Protein AF-A0A816TXS8-F1 (afdb_monomer)

Radius of gyration: 18.26 Å; Cα contacts (8 Å, |Δi|>4): 321; chains: 1; bounding box: 52×34×60 Å

Secondary structure (DSSP, 8-state):
-GGGGTS-GGG-EEEE-TTSTT-EEEEEETTTTEEEEEETTEEEESSSTTEEE-S----SSSTTB---EEEEE-TTSS-TT----EEEEEE-PBPPPSSTT---B-B-TTS-SS-EEEEEEEETTTTEEEESSHHHHHHHHHHHHHH--SSBPTTTSSBHHHHHHHHHHHT--SSPPPHHHHHHHHHHH---GGGS--

pLDDT: mean 82.91, std 13.27, range [38.5, 95.62]

Nearest PDB structures (foldseek):
  7vem-assembly1_B  TM=2.434E-01  e=6.760E+00  Phytophthora capsici LT1534

Foldseek 3Di:
DLVCLAAPPVQWDFDDDPVDPPDTQKIARVLARWIWGDDPPWTHTPVDPQKTFDPDQDDLDLPQERHKTKIAGNPPDPDPPDGWIKIKHWDAPFDDDPDPPRLHTDGDNVPDRRTYIFMWTQDQPQLDTDGPDLLNLLLQLLSLVSNWDCDQRPSNSHTSPVNSVVSVVVSDDPDDDDPSSVVSVVSVVPDDPVVVPD

Structure (mmCIF, N/CA/C/O backbone):
data_AF-A0A816TXS8-F1
#
_entry.id   AF-A0A816TXS8-F1
#
loop_
_atom_site.group_PDB
_atom_site.id
_atom_site.type_symbol
_atom_site.label_atom_id
_atom_site.label_alt_id
_atom_site.label_comp_id
_atom_site.label_asym_id
_atom_site.label_entity_id
_atom_site.label_seq_id
_atom_site.pdbx_PDB_ins_code
_atom_site.Cartn_x
_atom_site.Cartn_y
_atom_site.Cartn_z
_atom_site.occupancy
_atom_site.B_iso_or_equiv
_atom_site.auth_seq_id
_atom_site.auth_comp_id
_atom_site.auth_asym_id
_atom_site.auth_atom_id
_atom_site.pdbx_PDB_model_num
ATOM 1 N N . THR A 1 1 ? -17.691 3.825 1.504 1.00 71.81 1 THR A N 1
ATOM 2 C CA . THR A 1 1 ? -16.900 4.350 2.650 1.00 71.81 1 THR A CA 1
ATOM 3 C C . THR A 1 1 ? -15.432 4.357 2.249 1.00 71.81 1 THR A C 1
ATOM 5 O O . THR A 1 1 ? -15.118 3.805 1.206 1.00 71.81 1 THR A O 1
ATOM 8 N N . ILE A 1 2 ? -14.509 4.957 3.009 1.00 86.88 2 ILE A N 1
ATOM 9 C CA . ILE A 1 2 ? -13.068 4.856 2.685 1.00 86.88 2 ILE A CA 1
ATOM 10 C C . ILE A 1 2 ? -12.613 3.391 2.532 1.00 86.88 2 ILE A C 1
ATOM 12 O O . ILE A 1 2 ? -11.931 3.048 1.572 1.00 86.88 2 ILE A O 1
ATOM 16 N N . PHE A 1 3 ? -13.100 2.513 3.409 1.00 90.88 3 PHE A N 1
ATOM 17 C CA . PHE A 1 3 ? -12.813 1.083 3.381 1.00 90.88 3 PHE A CA 1
ATOM 18 C C . PHE A 1 3 ? -13.293 0.386 2.107 1.00 90.88 3 PHE A C 1
ATOM 20 O O . PHE A 1 3 ? -12.643 -0.557 1.680 1.00 90.88 3 PHE A O 1
ATOM 27 N N . SER A 1 4 ? -14.356 0.869 1.450 1.00 87.50 4 SER A N 1
ATOM 28 C CA . SER A 1 4 ? -14.847 0.249 0.212 1.00 87.50 4 SER A CA 1
ATOM 29 C C . SER A 1 4 ? -14.015 0.552 -1.034 1.00 87.50 4 SER A C 1
ATOM 31 O O . SER A 1 4 ? -14.195 -0.074 -2.073 1.00 87.50 4 SER A O 1
ATOM 33 N N . ARG A 1 5 ? -13.048 1.474 -0.930 1.00 86.00 5 ARG A N 1
ATOM 34 C CA . ARG A 1 5 ? -11.986 1.624 -1.936 1.00 86.00 5 ARG A CA 1
ATOM 35 C C . ARG A 1 5 ? -10.871 0.594 -1.768 1.00 86.00 5 ARG A C 1
ATOM 37 O O . ARG A 1 5 ? -10.108 0.384 -2.702 1.00 86.00 5 ARG A O 1
ATOM 44 N N . PHE A 1 6 ? -10.738 0.030 -0.575 1.00 88.31 6 PHE A N 1
ATOM 45 C CA . PHE A 1 6 ? -9.634 -0.837 -0.180 1.00 88.31 6 PHE A CA 1
ATOM 46 C C . PHE A 1 6 ? -10.050 -2.312 -0.098 1.00 88.31 6 PHE A C 1
ATOM 48 O O . PHE A 1 6 ? -9.225 -3.190 -0.315 1.00 88.31 6 PHE A O 1
ATOM 55 N N . GLU A 1 7 ? -11.326 -2.581 0.178 1.00 89.56 7 GLU A N 1
ATOM 56 C CA . GLU A 1 7 ? -11.902 -3.913 0.335 1.00 89.56 7 GLU A CA 1
ATOM 57 C C . GLU A 1 7 ? -13.302 -3.968 -0.299 1.00 89.56 7 GLU A C 1
ATOM 59 O O . GLU A 1 7 ? -14.014 -2.965 -0.347 1.00 89.56 7 GLU A O 1
ATOM 64 N N . ASP A 1 8 ? -13.705 -5.137 -0.797 1.00 88.88 8 ASP A N 1
ATOM 65 C CA . ASP A 1 8 ? -15.055 -5.340 -1.340 1.00 88.88 8 ASP A CA 1
ATOM 66 C C . ASP A 1 8 ? -16.108 -5.178 -0.232 1.00 88.88 8 ASP A C 1
ATOM 68 O O . ASP A 1 8 ? -15.968 -5.738 0.856 1.00 88.88 8 ASP A O 1
ATOM 72 N N . GLU A 1 9 ? -17.183 -4.437 -0.512 1.00 90.69 9 GLU A N 1
ATOM 73 C CA . GLU A 1 9 ? -18.210 -4.080 0.477 1.00 90.69 9 GLU A CA 1
ATOM 74 C C . GLU A 1 9 ? -18.873 -5.290 1.141 1.00 90.69 9 GLU A C 1
ATOM 76 O O . GLU A 1 9 ? -19.234 -5.216 2.316 1.00 90.69 9 GLU A O 1
ATOM 81 N N . ASN A 1 10 ? -18.967 -6.424 0.440 1.00 90.06 10 ASN A N 1
ATOM 82 C CA . ASN A 1 10 ? -19.533 -7.657 0.990 1.00 90.06 10 ASN A CA 1
ATOM 83 C C . ASN A 1 10 ? -18.643 -8.292 2.069 1.00 90.06 10 ASN A C 1
ATOM 85 O O . ASN A 1 10 ? -19.095 -9.156 2.819 1.00 90.06 10 ASN A O 1
ATOM 89 N N . TYR A 1 11 ? -17.380 -7.871 2.148 1.00 90.25 11 TYR A N 1
ATOM 90 C CA . TYR A 1 11 ? -16.386 -8.361 3.096 1.00 90.25 11 TYR A CA 1
ATOM 91 C C . TYR A 1 11 ? -15.983 -7.300 4.126 1.00 90.25 11 TYR A C 1
ATOM 93 O O . TYR A 1 11 ? -15.013 -7.494 4.854 1.00 90.25 11 TYR A O 1
ATOM 101 N N . ILE A 1 12 ? -16.740 -6.206 4.245 1.00 93.12 12 ILE A N 1
ATOM 102 C CA . ILE A 1 12 ? -16.565 -5.217 5.313 1.00 93.12 12 ILE A CA 1
ATOM 103 C C . ILE A 1 12 ? -17.592 -5.499 6.409 1.00 93.12 12 ILE A C 1
ATOM 105 O O . ILE A 1 12 ? -18.796 -5.329 6.221 1.00 93.12 12 ILE A O 1
ATOM 109 N N . VAL A 1 13 ? -17.119 -5.903 7.587 1.00 93.31 13 VAL A N 1
ATOM 110 C CA . VAL A 1 13 ? -17.981 -6.195 8.738 1.00 93.31 13 VAL A CA 1
ATOM 111 C C . VAL A 1 13 ? -17.999 -4.994 9.672 1.00 93.31 13 VAL A C 1
ATOM 113 O O . VAL A 1 13 ? -16.966 -4.595 10.203 1.00 93.31 13 VAL A O 1
ATOM 116 N N . VAL A 1 14 ? -19.183 -4.430 9.908 1.00 92.44 14 V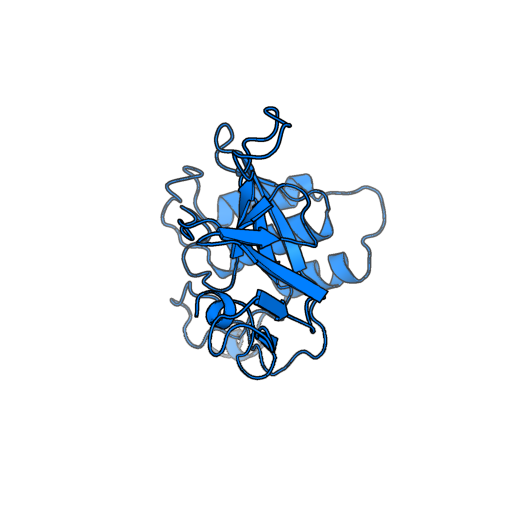AL A N 1
ATOM 117 C CA . VAL A 1 14 ? -19.377 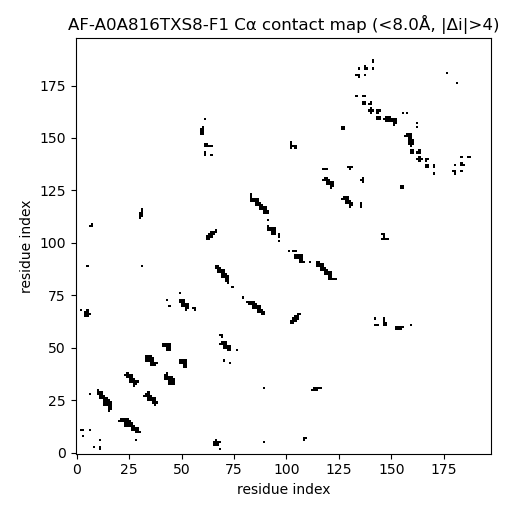-3.311 10.838 1.00 92.44 14 VAL A CA 1
ATOM 118 C C . VAL A 1 14 ? -20.155 -3.795 12.056 1.00 92.44 14 VAL A C 1
ATOM 120 O O . VAL A 1 14 ? -21.333 -4.137 11.949 1.00 92.44 14 VAL A O 1
ATOM 123 N N . LEU A 1 15 ? -19.510 -3.799 13.222 1.00 89.25 15 LEU A N 1
ATOM 124 C CA . LEU A 1 15 ? -20.145 -4.153 14.491 1.00 89.25 15 LEU A CA 1
ATOM 125 C C . LEU A 1 15 ? -20.730 -2.901 15.148 1.00 89.25 15 LEU A C 1
ATOM 127 O O . LEU A 1 15 ? -20.073 -1.861 15.235 1.00 89.25 15 LEU A O 1
ATOM 131 N N . LYS A 1 16 ? -21.968 -3.006 15.632 1.00 86.88 16 LYS A N 1
ATOM 132 C CA . LYS A 1 16 ? -22.693 -1.930 16.324 1.00 86.88 16 LYS A CA 1
ATOM 133 C C . LYS A 1 16 ? -22.877 -2.286 17.797 1.00 86.88 16 LYS A C 1
ATOM 135 O O . LYS A 1 16 ? -22.951 -3.461 18.143 1.00 86.88 16 LYS A O 1
ATOM 140 N N . SER A 1 17 ? -22.940 -1.273 18.658 1.00 79.31 17 SER A N 1
ATOM 141 C CA . SER A 1 17 ? -23.203 -1.476 20.085 1.00 79.31 17 SER A CA 1
ATOM 142 C C . SER A 1 17 ? -24.656 -1.885 20.303 1.00 79.31 17 SER A C 1
ATOM 144 O O . SER A 1 17 ? -25.555 -1.187 19.846 1.00 79.31 17 SER A O 1
ATOM 146 N N . GLU A 1 18 ? -24.897 -2.940 21.082 1.00 71.31 18 GLU A N 1
ATOM 147 C CA . GLU A 1 18 ? -26.250 -3.320 21.523 1.00 71.31 18 GLU A CA 1
ATOM 148 C C . GLU A 1 18 ? -26.883 -2.271 22.457 1.00 71.31 18 GLU A C 1
ATOM 150 O O . GLU A 1 18 ? -28.098 -2.215 22.602 1.00 71.31 18 GLU A O 1
ATOM 155 N N . LYS A 1 19 ? -26.061 -1.430 23.106 1.00 66.81 19 LYS A N 1
ATOM 156 C CA . LYS A 1 19 ? -26.503 -0.447 24.115 1.00 66.81 19 LYS A CA 1
ATOM 157 C C . LYS A 1 19 ? -26.708 0.965 23.565 1.00 66.81 19 LYS A C 1
ATOM 159 O O . LYS A 1 19 ? -27.272 1.808 24.256 1.00 66.81 19 LYS A O 1
ATOM 164 N N . GLN A 1 20 ? -26.212 1.246 22.363 1.00 58.06 20 GLN A N 1
ATOM 165 C CA . GLN A 1 20 ? -26.388 2.525 21.679 1.00 58.06 20 GLN A CA 1
ATOM 166 C C . GLN A 1 20 ? -26.862 2.227 20.269 1.00 58.06 20 GLN A C 1
ATOM 168 O O . GLN A 1 20 ? -26.050 2.010 19.368 1.00 58.06 20 GLN A O 1
ATOM 173 N N . ASP A 1 21 ? -28.181 2.207 20.101 1.00 60.72 21 ASP A N 1
ATOM 174 C CA . ASP A 1 21 ? -28.793 2.032 18.795 1.00 60.72 21 ASP A CA 1
ATOM 175 C C . ASP A 1 21 ? -28.162 3.023 17.808 1.00 60.72 21 ASP A C 1
ATOM 177 O O . ASP A 1 21 ? -28.184 4.236 18.017 1.00 60.72 21 ASP A O 1
ATOM 181 N N . THR A 1 22 ? -27.591 2.465 16.737 1.00 62.47 22 THR A N 1
ATOM 182 C CA . THR A 1 22 ? -27.051 3.085 15.508 1.00 62.47 22 THR A CA 1
ATOM 183 C C . THR A 1 22 ? -25.549 3.357 15.374 1.00 62.47 22 THR A C 1
ATOM 185 O O . THR A 1 22 ? -25.093 3.358 14.227 1.00 62.47 22 THR A O 1
ATOM 188 N N . LYS A 1 23 ? -24.740 3.522 16.434 1.00 71.62 23 LYS A N 1
ATOM 189 C CA . LYS A 1 23 ? -23.315 3.876 16.233 1.00 71.62 23 LYS A CA 1
ATOM 190 C C . LYS A 1 23 ? -22.410 2.646 16.047 1.00 71.62 23 LYS A C 1
ATOM 192 O O . LYS A 1 23 ? -22.425 1.746 16.893 1.00 71.62 23 LYS A O 1
ATOM 197 N N . PRO A 1 24 ? -21.621 2.581 14.955 1.00 77.12 24 PRO A N 1
ATOM 198 C CA . PRO A 1 24 ? -20.643 1.518 14.775 1.00 77.12 24 PRO A CA 1
ATOM 199 C C . PRO A 1 24 ? -19.526 1.663 15.814 1.00 77.12 24 PRO A C 1
ATOM 201 O O . PRO A 1 24 ? -19.089 2.771 16.114 1.00 77.12 24 PRO A O 1
ATOM 204 N N . VAL A 1 25 ? -19.086 0.537 16.369 1.00 88.81 25 VAL A N 1
ATOM 205 C CA . VAL A 1 25 ? -18.023 0.467 17.388 1.00 88.81 25 VAL A CA 1
ATOM 206 C C . VAL A 1 25 ? -16.749 -0.124 16.799 1.00 88.81 25 VAL A C 1
ATOM 208 O O . VAL A 1 25 ? -15.654 0.179 17.260 1.00 88.81 25 VAL A O 1
ATOM 211 N N . MET A 1 26 ? -16.880 -0.960 15.769 1.00 92.94 26 MET A N 1
ATOM 212 C CA . MET A 1 26 ? -15.750 -1.620 15.133 1.00 92.94 26 MET A CA 1
ATOM 213 C C . MET A 1 26 ? -16.023 -1.855 13.651 1.00 92.94 26 MET A C 1
ATOM 215 O O . MET A 1 26 ? -17.152 -2.141 13.246 1.00 92.94 26 MET A O 1
ATOM 219 N N . ILE A 1 27 ? -14.965 -1.752 12.861 1.00 94.81 27 ILE A N 1
ATOM 220 C CA . ILE A 1 27 ? -14.911 -2.113 11.450 1.00 94.81 27 ILE A CA 1
ATOM 221 C C . ILE A 1 27 ? -13.860 -3.210 11.321 1.00 94.81 27 ILE A C 1
ATOM 223 O O . ILE A 1 27 ? -12.731 -3.046 11.770 1.00 94.81 27 ILE A O 1
ATOM 227 N N . SER A 1 28 ? -14.223 -4.331 10.714 1.00 94.94 28 SER A N 1
ATOM 228 C CA . SER A 1 28 ? -13.312 -5.436 10.435 1.00 94.94 28 SER A CA 1
ATOM 229 C C . SER A 1 28 ? -13.266 -5.707 8.936 1.00 94.94 28 SER A C 1
ATOM 231 O O . SER A 1 28 ? -14.298 -5.695 8.264 1.00 94.94 28 SER A O 1
ATOM 233 N N . LEU A 1 29 ? -12.056 -5.958 8.438 1.00 94.50 29 LEU A N 1
ATOM 234 C CA . LEU A 1 29 ? -11.738 -6.403 7.084 1.00 94.50 29 LEU A CA 1
ATOM 235 C C . LEU A 1 29 ? -11.197 -7.841 7.187 1.00 94.50 29 LEU A C 1
ATOM 237 O O . LEU A 1 29 ? -9.982 -8.047 7.281 1.00 94.50 29 LEU A O 1
ATOM 241 N N . PRO A 1 30 ? -12.067 -8.867 7.244 1.00 91.94 30 PRO A N 1
ATOM 242 C CA . PRO A 1 30 ? -11.667 -10.208 7.658 1.00 91.94 30 PRO A CA 1
ATOM 243 C C . PRO A 1 30 ? -10.698 -10.889 6.691 1.00 91.94 30 PRO A C 1
ATOM 245 O O . PRO A 1 30 ? -9.904 -11.723 7.120 1.00 91.94 30 PRO A O 1
ATOM 248 N N . ARG A 1 31 ? -10.738 -10.553 5.392 1.00 91.75 31 ARG A N 1
ATOM 249 C CA . ARG A 1 31 ? -9.851 -11.170 4.391 1.00 91.75 31 ARG A CA 1
ATOM 250 C C . ARG A 1 31 ? -8.407 -10.696 4.516 1.00 91.75 31 ARG A C 1
ATOM 252 O O . ARG A 1 31 ? -7.501 -11.479 4.254 1.00 91.75 31 ARG A O 1
ATOM 259 N N . LEU A 1 32 ? -8.228 -9.450 4.945 1.00 91.06 32 LEU A N 1
ATOM 260 C CA . LEU A 1 32 ? -6.936 -8.818 5.205 1.00 91.06 32 LEU A CA 1
ATOM 261 C C . LEU A 1 32 ? -6.486 -8.979 6.662 1.00 91.06 32 LEU A C 1
ATOM 263 O O . LEU A 1 32 ? -5.381 -8.575 6.999 1.00 91.06 32 LEU A O 1
ATOM 267 N N . ASN A 1 33 ? -7.335 -9.561 7.517 1.00 92.81 33 ASN A N 1
ATOM 268 C CA . ASN A 1 33 ? -7.128 -9.639 8.960 1.00 92.81 33 ASN A CA 1
ATOM 269 C C . ASN A 1 33 ? -6.806 -8.264 9.578 1.00 92.81 33 ASN A C 1
ATOM 271 O O . ASN A 1 33 ? -5.897 -8.156 10.390 1.00 92.81 33 ASN A O 1
ATOM 275 N N . LEU A 1 34 ? -7.550 -7.229 9.166 1.00 94.94 34 LEU A N 1
ATOM 276 C CA . LEU A 1 34 ? -7.433 -5.877 9.714 1.00 94.94 34 LEU A CA 1
ATOM 277 C C . LEU A 1 34 ? -8.682 -5.498 10.515 1.00 94.94 34 LEU A C 1
ATOM 279 O O . LEU A 1 34 ? -9.813 -5.818 10.125 1.00 94.94 34 LEU A O 1
ATOM 283 N N . LYS A 1 35 ? -8.492 -4.795 11.628 1.00 95.62 35 LYS A N 1
ATOM 284 C CA . LYS A 1 35 ? -9.547 -4.338 12.531 1.00 95.62 35 LYS A CA 1
ATOM 285 C C . LYS A 1 35 ? -9.305 -2.908 12.977 1.00 95.62 35 LYS A C 1
ATOM 287 O O . LYS A 1 35 ? -8.190 -2.490 13.279 1.00 95.62 35 LYS A O 1
ATOM 292 N N . PHE A 1 36 ? -10.406 -2.176 13.061 1.00 95.56 36 PHE A N 1
ATOM 293 C CA . PHE A 1 36 ? -10.421 -0.792 13.478 1.00 95.56 36 PHE A CA 1
ATOM 294 C C . PHE A 1 36 ? -11.522 -0.558 14.502 1.00 95.56 36 PHE A C 1
ATOM 296 O O . PHE A 1 36 ? -12.686 -0.891 14.267 1.00 95.56 36 PHE A O 1
ATOM 303 N N . LYS A 1 37 ? -11.171 0.060 15.624 1.00 94.44 37 LYS A N 1
ATOM 304 C CA . LYS A 1 37 ? -12.102 0.479 16.668 1.00 94.44 37 LYS A CA 1
ATOM 305 C C . LYS A 1 37 ? -12.511 1.930 16.449 1.00 94.44 37 LYS A C 1
ATOM 307 O O . LYS A 1 37 ? -11.687 2.772 16.111 1.00 94.44 37 LYS A O 1
ATOM 312 N N . ILE A 1 38 ? -13.784 2.239 16.655 1.00 92.44 38 ILE A N 1
ATOM 313 C CA . ILE A 1 38 ? -14.301 3.602 16.534 1.00 92.44 38 ILE A CA 1
ATOM 314 C C . ILE A 1 38 ? -14.393 4.217 17.928 1.00 92.44 38 ILE A C 1
ATOM 316 O O . ILE A 1 38 ? -15.142 3.741 18.781 1.00 92.44 38 ILE A O 1
ATOM 320 N N . GLU A 1 39 ? -13.647 5.299 18.144 1.00 89.50 39 GLU A N 1
ATOM 321 C CA . GLU A 1 39 ? -13.634 6.064 19.391 1.00 89.50 39 GLU A CA 1
ATOM 322 C C . GLU A 1 39 ? -13.938 7.538 19.101 1.00 89.50 39 GLU A C 1
ATOM 324 O O . GLU A 1 39 ? -13.099 8.303 18.625 1.00 89.50 39 GLU A O 1
ATOM 329 N N . GLY A 1 40 ? -15.185 7.947 19.354 1.00 86.62 40 GLY A N 1
ATOM 330 C CA . GLY A 1 40 ? -15.650 9.289 19.004 1.00 86.62 40 GLY A CA 1
ATOM 331 C C . GLY A 1 40 ? -15.636 9.506 17.489 1.00 86.62 40 GLY A C 1
ATOM 332 O O . GLY A 1 40 ? -16.436 8.904 16.774 1.00 86.62 40 GLY A O 1
ATOM 333 N N . THR A 1 41 ? -14.751 10.382 17.011 1.00 86.88 41 THR A N 1
ATOM 334 C CA . THR A 1 41 ? -14.520 10.649 15.579 1.00 86.88 41 THR A CA 1
ATOM 335 C C . THR A 1 41 ? -13.300 9.918 15.018 1.00 86.88 41 THR A C 1
ATOM 337 O O . THR A 1 41 ? -13.077 9.956 13.808 1.00 86.88 41 THR A O 1
ATOM 340 N N . LYS A 1 42 ? -12.505 9.260 15.871 1.00 90.69 42 LYS A N 1
ATOM 341 C CA . LYS A 1 42 ? -11.296 8.542 15.471 1.00 90.69 42 LYS A CA 1
ATOM 342 C C . LYS A 1 42 ? -11.605 7.091 15.132 1.00 90.69 42 LYS A C 1
ATOM 344 O O . LYS A 1 42 ? -12.489 6.466 15.718 1.00 90.69 42 LYS A O 1
ATOM 349 N N . VAL A 1 43 ? -10.824 6.554 14.204 1.00 94.25 43 VAL A N 1
ATOM 350 C CA . VAL A 1 43 ? -10.864 5.149 13.799 1.00 94.25 43 VAL A CA 1
ATOM 351 C C . VAL A 1 43 ? -9.485 4.562 14.086 1.00 94.25 43 VAL A C 1
ATOM 353 O O . VAL A 1 43 ? -8.553 4.761 13.318 1.00 94.25 43 VAL A O 1
ATOM 356 N N . ILE A 1 44 ? -9.332 3.921 15.238 1.00 94.06 44 ILE A N 1
ATOM 357 C CA . ILE A 1 44 ? -8.058 3.429 15.776 1.00 94.06 44 ILE A CA 1
ATOM 358 C C . ILE A 1 44 ? -7.771 2.047 15.197 1.00 94.06 44 ILE A C 1
ATOM 360 O O . ILE A 1 44 ? -8.660 1.201 15.171 1.00 94.06 44 ILE A O 1
ATOM 364 N N . SER A 1 45 ? -6.546 1.813 14.738 1.00 94.62 45 SER A N 1
ATOM 365 C CA . SER A 1 45 ? -6.112 0.502 14.255 1.00 94.62 45 SER A CA 1
ATOM 366 C C . SER A 1 45 ? -5.838 -0.438 15.430 1.00 94.62 45 SER A C 1
ATOM 368 O O . SER A 1 45 ? -5.139 -0.062 16.370 1.00 94.62 45 SER A O 1
ATOM 370 N N . GLU A 1 46 ? -6.363 -1.664 15.391 1.00 94.25 46 GLU A N 1
ATOM 371 C CA . GLU A 1 46 ? -5.992 -2.695 16.374 1.00 94.25 46 GLU A CA 1
ATOM 372 C C . GLU A 1 46 ? -4.694 -3.418 15.979 1.00 94.25 46 GLU A C 1
ATOM 374 O O . GLU A 1 46 ? -3.942 -3.849 16.851 1.00 94.25 46 GLU A O 1
ATOM 379 N N . ASP A 1 47 ? -4.408 -3.520 14.678 1.00 92.75 47 ASP A N 1
ATOM 380 C CA . ASP A 1 47 ? -3.245 -4.253 14.153 1.00 92.75 47 ASP A CA 1
ATOM 381 C C . ASP A 1 47 ? -1.975 -3.396 14.104 1.00 92.75 47 ASP A C 1
ATOM 383 O O . ASP A 1 47 ? -0.859 -3.910 14.178 1.00 92.75 47 ASP A O 1
ATOM 387 N N . PHE A 1 48 ? -2.135 -2.073 14.021 1.00 91.06 48 PHE A N 1
ATOM 388 C CA . PHE A 1 48 ? -1.039 -1.110 14.089 1.00 91.06 48 PHE A CA 1
ATOM 389 C C . PHE A 1 48 ? -1.169 -0.301 15.375 1.00 91.06 48 PHE A C 1
ATOM 391 O O . PHE A 1 48 ? -1.858 0.717 15.421 1.00 91.06 48 PHE A O 1
ATOM 398 N N . LYS A 1 49 ? -0.503 -0.774 16.433 1.00 88.62 49 LYS A N 1
ATOM 399 C CA . LYS A 1 49 ? -0.528 -0.124 17.748 1.00 88.62 49 LYS A CA 1
ATOM 400 C C . LYS A 1 49 ? -0.106 1.345 17.642 1.00 88.62 49 LYS A C 1
ATOM 402 O O . LYS A 1 49 ? 0.903 1.638 17.007 1.00 88.62 49 LYS A O 1
ATOM 407 N N . ASP A 1 50 ? -0.847 2.221 18.319 1.00 88.50 50 ASP A N 1
ATOM 408 C CA . ASP A 1 50 ? -0.633 3.675 18.347 1.00 88.50 50 ASP A CA 1
ATOM 409 C C . ASP A 1 50 ? -0.916 4.375 17.004 1.00 88.50 50 ASP A C 1
ATOM 411 O O . ASP A 1 50 ? -0.516 5.519 16.822 1.00 88.50 50 ASP A O 1
ATOM 415 N N . TYR A 1 51 ? -1.619 3.724 16.067 1.00 92.50 51 TYR A N 1
ATOM 416 C CA . TYR A 1 51 ? -2.061 4.343 14.816 1.00 92.50 51 TYR A CA 1
ATOM 417 C C . TYR A 1 51 ? -3.581 4.471 14.744 1.00 92.50 51 TYR A C 1
ATOM 419 O O . TYR A 1 51 ? -4.342 3.620 15.209 1.00 92.50 51 TYR A O 1
ATOM 427 N N . CYS A 1 52 ? -4.026 5.512 14.055 1.00 93.69 52 CYS A N 1
ATOM 428 C CA . CYS A 1 52 ? -5.405 5.702 13.644 1.00 93.69 52 CYS A CA 1
ATOM 429 C C . CYS A 1 52 ? -5.484 5.930 12.132 1.00 93.69 52 CYS A C 1
ATOM 431 O O . CYS A 1 52 ? -4.489 6.203 11.467 1.00 93.69 52 CYS A O 1
ATOM 433 N N . LEU A 1 53 ? -6.668 5.760 11.561 1.00 94.69 53 LEU A N 1
ATOM 434 C CA . LEU A 1 53 ? -6.926 6.056 10.162 1.00 94.69 53 LEU A CA 1
ATOM 435 C C . LEU A 1 53 ? -6.760 7.557 9.923 1.00 94.69 53 LEU A C 1
ATOM 437 O O . LEU A 1 53 ? -7.428 8.359 10.580 1.00 94.69 53 LEU A O 1
ATOM 441 N N . SER A 1 54 ? -5.909 7.920 8.963 1.00 92.38 54 SER A N 1
ATOM 442 C CA . SER A 1 54 ? -5.675 9.326 8.649 1.00 92.38 54 SER A CA 1
ATOM 443 C C . SER A 1 54 ? -6.927 9.971 8.056 1.00 92.38 54 SER A C 1
ATOM 445 O O . SER A 1 54 ? -7.657 9.354 7.271 1.00 92.38 54 SER A O 1
ATOM 447 N N . GLN A 1 55 ? -7.173 11.229 8.415 1.00 89.88 55 GLN A N 1
ATOM 448 C CA . GLN A 1 55 ? -8.223 12.030 7.779 1.00 89.88 55 GLN A CA 1
ATOM 449 C C . GLN A 1 55 ? -7.833 12.448 6.356 1.00 89.88 55 GLN A C 1
ATOM 451 O O . GLN A 1 55 ? -8.710 12.655 5.516 1.00 89.88 55 GLN A O 1
ATOM 456 N N . ASP A 1 56 ? -6.529 12.530 6.079 1.00 89.75 56 ASP A N 1
ATOM 457 C CA . ASP A 1 56 ? -5.992 12.765 4.746 1.00 89.75 56 ASP A CA 1
ATOM 458 C C . ASP A 1 56 ? -5.530 11.443 4.125 1.00 89.75 56 ASP A C 1
ATOM 460 O O . ASP A 1 56 ? -4.587 10.798 4.573 1.00 89.75 56 ASP A O 1
ATOM 464 N N . GLN A 1 57 ? -6.223 11.028 3.070 1.00 91.75 57 GLN A N 1
ATOM 465 C CA . GLN A 1 57 ? -5.933 9.799 2.329 1.00 91.75 57 GLN A CA 1
ATOM 466 C C . GLN A 1 57 ? -5.209 10.082 1.017 1.00 91.75 57 GLN A C 1
ATOM 468 O O . GLN A 1 57 ? -5.258 9.273 0.086 1.00 91.75 57 GLN A O 1
ATOM 473 N N . HIS A 1 58 ? -4.579 11.245 0.902 1.00 87.25 58 HIS A N 1
ATOM 474 C CA . HIS A 1 58 ? -3.787 11.597 -0.254 1.00 87.25 58 HIS A CA 1
ATOM 475 C C . HIS A 1 58 ? -2.337 11.132 -0.098 1.00 87.25 58 HIS A C 1
ATOM 477 O O . HIS A 1 58 ? -1.689 11.365 0.921 1.00 87.25 58 HIS A O 1
ATOM 483 N N . ILE A 1 59 ? -1.828 10.481 -1.142 1.00 83.75 59 ILE A N 1
ATOM 484 C CA . ILE A 1 59 ? -0.402 10.219 -1.320 1.00 83.75 59 ILE A CA 1
ATOM 485 C C . ILE A 1 59 ? 0.030 11.026 -2.543 1.00 83.75 59 ILE A C 1
ATOM 487 O O . ILE A 1 59 ? -0.599 10.937 -3.595 1.00 83.75 59 ILE A O 1
ATOM 491 N N . ASN A 1 60 ? 1.076 11.841 -2.412 1.00 81.75 60 ASN A N 1
ATOM 492 C CA . ASN A 1 60 ? 1.568 12.713 -3.491 1.00 81.75 60 ASN A CA 1
ATOM 493 C C . ASN A 1 60 ? 2.348 11.937 -4.578 1.00 81.75 60 ASN A C 1
ATOM 495 O O . ASN A 1 60 ? 3.169 12.519 -5.279 1.00 81.75 60 ASN A O 1
ATOM 499 N N . THR A 1 61 ? 2.122 10.625 -4.691 1.00 86.75 61 THR A N 1
ATOM 500 C CA . THR A 1 61 ? 2.859 9.691 -5.548 1.00 86.75 61 THR A CA 1
ATOM 501 C C . THR A 1 61 ? 1.975 8.505 -5.964 1.00 86.75 61 THR A C 1
ATOM 503 O O . THR A 1 61 ? 0.802 8.459 -5.600 1.00 86.75 61 THR A O 1
ATOM 506 N N . LEU A 1 62 ? 2.504 7.538 -6.728 1.00 86.88 62 LEU A N 1
ATOM 507 C CA . LEU A 1 62 ? 1.760 6.375 -7.244 1.00 86.88 62 LEU A CA 1
ATOM 508 C C . LEU A 1 62 ? 0.459 6.792 -7.954 1.00 86.88 62 LEU A C 1
ATOM 510 O O . LEU A 1 62 ? -0.612 6.216 -7.741 1.00 86.88 62 LEU A O 1
ATOM 514 N N . PHE A 1 63 ? 0.549 7.826 -8.796 1.00 83.50 63 PHE A N 1
ATOM 515 C CA . PHE A 1 63 ? -0.599 8.397 -9.497 1.00 83.50 63 PHE A CA 1
ATOM 516 C C . PHE A 1 63 ? -1.367 7.325 -10.276 1.00 83.50 63 PHE A C 1
ATOM 518 O O . PHE A 1 63 ? -0.829 6.685 -11.170 1.00 83.50 63 PHE A O 1
ATOM 525 N N . GLY A 1 64 ? -2.645 7.140 -9.942 1.00 83.94 64 GLY A N 1
ATOM 526 C CA . GLY A 1 64 ? -3.490 6.103 -10.539 1.00 83.94 64 GLY A CA 1
ATOM 527 C C . GLY A 1 64 ? -3.684 4.860 -9.666 1.00 83.94 64 GLY A C 1
ATOM 528 O O . GLY A 1 64 ? -4.510 4.014 -10.003 1.00 83.94 64 GLY A O 1
ATOM 529 N N . LEU A 1 65 ? -3.013 4.760 -8.519 1.00 88.88 65 LEU A N 1
ATOM 530 C CA . LEU A 1 65 ? -3.378 3.818 -7.468 1.00 88.88 65 LEU A CA 1
ATOM 531 C C . LEU A 1 65 ? -4.474 4.431 -6.585 1.00 88.88 65 LEU A C 1
ATOM 533 O O . LEU A 1 65 ? -4.332 5.549 -6.104 1.00 88.88 65 LEU A O 1
ATOM 537 N N . SER A 1 66 ? -5.570 3.708 -6.346 1.00 87.50 66 SER A N 1
ATOM 538 C CA . SER A 1 66 ? -6.669 4.194 -5.490 1.00 87.50 66 SER A CA 1
ATOM 539 C C . SER A 1 66 ? -7.001 3.288 -4.307 1.00 87.50 66 SER A C 1
ATOM 541 O O . SER A 1 66 ? -7.777 3.703 -3.441 1.00 87.50 66 SER A O 1
ATOM 543 N N . GLN A 1 67 ? -6.470 2.063 -4.298 1.00 89.44 67 GLN A N 1
ATOM 544 C CA . GLN A 1 67 ? -6.799 1.019 -3.328 1.00 89.44 67 GLN A CA 1
ATOM 545 C C . GLN A 1 67 ? -5.670 0.888 -2.302 1.00 89.44 67 GLN A C 1
ATOM 547 O O . GLN A 1 67 ? -4.787 0.042 -2.413 1.00 89.44 67 GLN A O 1
ATOM 552 N N . TYR A 1 68 ? -5.684 1.787 -1.328 1.00 92.81 68 TYR A N 1
ATOM 553 C CA . TYR A 1 68 ? -4.764 1.817 -0.197 1.00 92.81 68 TYR A CA 1
ATOM 554 C C . TYR A 1 68 ? -5.466 2.469 1.000 1.00 92.81 68 TYR A C 1
ATOM 556 O O . TYR A 1 68 ? -6.500 3.123 0.834 1.00 92.81 68 TYR A O 1
ATOM 564 N N . LEU A 1 69 ? -4.901 2.306 2.193 1.00 95.06 69 LEU A N 1
ATOM 565 C CA . LEU A 1 69 ? -5.288 3.052 3.391 1.00 95.06 69 LEU A CA 1
ATOM 566 C C . LEU A 1 69 ? -4.068 3.742 3.981 1.00 95.06 69 LEU A C 1
ATOM 568 O O . LEU A 1 69 ? -3.019 3.122 4.123 1.00 95.06 69 LEU A O 1
ATOM 572 N N . ILE A 1 70 ? -4.220 5.002 4.365 1.00 94.19 70 ILE A N 1
ATOM 573 C CA . ILE A 1 70 ? -3.231 5.728 5.154 1.00 94.19 70 ILE A CA 1
ATOM 574 C C . ILE A 1 70 ? -3.640 5.666 6.618 1.00 94.19 70 ILE A C 1
ATOM 576 O O . ILE A 1 70 ? -4.762 6.033 6.982 1.00 94.19 70 ILE A O 1
ATOM 580 N N . ILE A 1 71 ? -2.716 5.224 7.457 1.00 93.94 71 ILE A N 1
ATOM 581 C CA . ILE A 1 71 ? -2.811 5.336 8.906 1.00 93.94 71 ILE A CA 1
ATOM 582 C C . ILE A 1 71 ? -1.723 6.289 9.399 1.00 93.94 71 ILE A C 1
ATOM 584 O O . ILE A 1 71 ? -0.639 6.374 8.823 1.00 93.94 71 ILE A O 1
ATOM 588 N N . GLU A 1 72 ? -2.006 7.008 10.471 1.00 91.56 72 GLU A N 1
ATOM 589 C CA . GLU A 1 72 ? -1.099 7.976 11.074 1.00 91.56 72 GLU A CA 1
ATOM 590 C C . GLU A 1 72 ? -0.991 7.750 12.584 1.00 91.56 72 GLU A C 1
ATOM 592 O O . GLU A 1 72 ? -1.925 7.204 13.183 1.00 91.56 72 GLU A O 1
ATOM 597 N N . PRO A 1 73 ? 0.139 8.131 13.199 1.00 89.56 73 PRO A N 1
ATOM 598 C CA . PRO A 1 73 ? 0.304 8.060 14.643 1.00 89.56 73 PRO A CA 1
ATOM 599 C C . PRO A 1 73 ? -0.842 8.777 15.368 1.00 89.56 73 PRO A C 1
ATOM 601 O O . PRO A 1 73 ? -1.180 9.917 15.048 1.00 89.56 73 PRO A O 1
ATOM 604 N N . ASP A 1 74 ? -1.442 8.124 16.361 1.00 85.94 74 ASP A N 1
ATOM 605 C CA . ASP A 1 74 ? -2.424 8.775 17.219 1.00 85.94 74 ASP A CA 1
ATOM 606 C C . ASP A 1 74 ? -1.702 9.738 18.169 1.00 85.94 74 ASP A C 1
ATOM 608 O O . ASP A 1 74 ? -1.018 9.320 19.099 1.00 85.94 74 ASP A O 1
ATOM 612 N N . LEU A 1 75 ? -1.890 11.043 17.955 1.00 74.12 75 LEU A N 1
ATOM 613 C CA . LEU A 1 75 ? -1.277 12.125 18.740 1.00 74.12 75 LEU A CA 1
ATOM 614 C C . LEU A 1 75 ? -1.654 12.121 20.235 1.00 74.12 75 LEU A C 1
ATOM 616 O O . LEU A 1 75 ? -1.105 12.905 21.003 1.00 74.12 75 LEU A O 1
ATOM 620 N N . GLN A 1 76 ? -2.615 11.290 20.650 1.00 67.81 76 GLN A N 1
ATOM 621 C CA . GLN A 1 76 ? -2.946 11.067 22.063 1.00 67.81 76 GLN A CA 1
ATOM 622 C C . GLN A 1 76 ? -2.157 9.914 22.702 1.00 67.81 76 GLN A C 1
ATOM 624 O O . GLN A 1 76 ? -2.310 9.677 23.897 1.00 67.81 76 GLN A O 1
ATOM 629 N N . SER A 1 77 ? -1.332 9.201 21.933 1.00 63.19 77 SER A N 1
ATOM 630 C CA . SER A 1 77 ? -0.422 8.184 22.458 1.00 63.19 77 SER A CA 1
ATOM 631 C C . SER A 1 77 ? 0.748 8.847 23.193 1.00 63.19 77 SER A C 1
ATOM 633 O O . SER A 1 77 ? 1.339 9.809 22.702 1.00 63.19 77 SER A O 1
ATOM 635 N N . ASP A 1 78 ? 1.131 8.300 24.351 1.00 59.97 78 ASP A N 1
ATOM 636 C CA . ASP A 1 78 ? 2.244 8.774 25.197 1.00 59.97 78 ASP A CA 1
ATOM 637 C C . ASP A 1 78 ? 3.640 8.619 24.548 1.00 59.97 78 ASP A C 1
ATOM 639 O O . ASP A 1 78 ? 4.667 8.774 25.211 1.00 59.97 78 ASP A O 1
ATOM 643 N N . ASN A 1 79 ? 3.710 8.278 23.257 1.00 54.81 79 ASN A N 1
ATOM 644 C CA . ASN A 1 79 ? 4.942 7.962 22.549 1.00 54.81 79 ASN A CA 1
ATOM 645 C C . ASN A 1 79 ? 5.259 9.005 21.454 1.00 54.81 79 ASN A C 1
ATOM 647 O O . ASN A 1 79 ? 4.921 8.804 20.287 1.00 54.81 79 ASN A O 1
ATOM 651 N N . PRO A 1 80 ? 5.949 10.110 21.793 1.00 51.06 80 PRO A N 1
ATOM 652 C CA . PRO A 1 80 ? 6.197 11.243 20.893 1.00 51.06 80 PRO A CA 1
ATOM 653 C C . PRO A 1 80 ? 7.226 10.974 19.773 1.00 51.06 80 PRO A C 1
ATOM 655 O O . PRO A 1 80 ? 7.668 11.913 19.117 1.00 51.06 80 PRO A O 1
ATOM 658 N N . MET A 1 81 ? 7.660 9.724 19.563 1.00 51.91 81 MET A N 1
ATOM 659 C CA . MET A 1 81 ? 8.824 9.386 18.725 1.00 51.91 81 MET A CA 1
ATOM 660 C C . MET A 1 81 ? 8.520 8.820 17.329 1.00 51.91 81 MET A C 1
ATOM 662 O O . MET A 1 81 ? 9.454 8.430 16.631 1.00 51.91 81 MET A O 1
ATOM 666 N N . LYS A 1 82 ? 7.265 8.767 16.872 1.00 55.62 82 LYS A N 1
ATOM 667 C CA . LYS A 1 82 ? 6.956 8.292 15.511 1.00 55.62 82 LYS A CA 1
ATOM 668 C C . LYS A 1 82 ? 6.076 9.294 14.782 1.00 55.62 82 LYS A C 1
ATOM 670 O O . LYS A 1 82 ? 4.925 9.464 15.152 1.00 55.62 82 LYS A O 1
ATOM 675 N N . PHE A 1 83 ? 6.628 9.927 13.748 1.00 59.44 83 PHE A N 1
ATOM 676 C CA . PHE A 1 83 ? 5.921 10.883 12.885 1.00 59.44 83 PHE A CA 1
ATOM 677 C C . PHE A 1 83 ? 5.536 10.298 11.522 1.00 59.44 83 PHE A C 1
ATOM 679 O O . PHE A 1 83 ? 4.875 1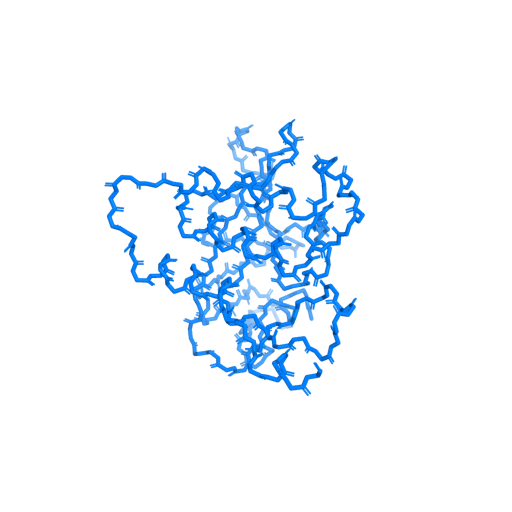0.966 10.733 1.00 59.44 83 PHE A O 1
ATOM 686 N N . ASN A 1 84 ? 5.896 9.046 11.235 1.00 76.56 84 ASN A N 1
ATOM 687 C CA . ASN A 1 84 ? 5.742 8.530 9.881 1.00 76.56 84 ASN A CA 1
ATOM 688 C C . ASN A 1 84 ? 4.342 7.948 9.694 1.00 76.56 84 ASN A C 1
ATOM 690 O O . ASN A 1 84 ? 3.961 6.960 10.328 1.00 76.56 84 ASN A O 1
ATOM 694 N N . ARG A 1 85 ? 3.574 8.558 8.788 1.00 88.88 85 ARG A N 1
ATOM 695 C CA . ARG A 1 85 ? 2.366 7.945 8.228 1.00 88.88 85 ARG A CA 1
ATOM 696 C C . ARG A 1 85 ? 2.739 6.609 7.586 1.00 88.88 85 ARG A C 1
ATOM 698 O O . ARG A 1 85 ? 3.827 6.455 7.027 1.00 88.88 85 ARG A O 1
ATOM 705 N N . LYS A 1 86 ? 1.827 5.642 7.644 1.00 92.25 86 LYS A N 1
ATOM 706 C CA . LYS A 1 86 ? 1.969 4.361 6.950 1.00 92.25 86 LYS A CA 1
ATOM 707 C C . LYS A 1 86 ? 0.894 4.221 5.889 1.00 92.25 86 LYS A C 1
ATOM 709 O O . LYS A 1 86 ? -0.273 4.507 6.140 1.00 92.25 86 LYS A O 1
ATOM 714 N N . ILE A 1 87 ? 1.288 3.731 4.722 1.00 94.06 87 ILE A N 1
ATOM 715 C CA . ILE A 1 87 ? 0.379 3.349 3.646 1.00 94.06 87 ILE A CA 1
ATOM 716 C C . ILE A 1 87 ? 0.270 1.832 3.655 1.00 94.06 87 ILE A C 1
ATOM 718 O O . ILE A 1 87 ? 1.275 1.131 3.574 1.00 94.06 87 ILE A O 1
ATOM 722 N N . ILE A 1 88 ? -0.948 1.321 3.728 1.00 95.06 88 ILE A N 1
ATOM 723 C CA . ILE A 1 88 ? -1.262 -0.096 3.598 1.00 95.06 88 ILE A CA 1
ATOM 724 C C . ILE A 1 88 ? -1.809 -0.308 2.193 1.00 95.06 88 ILE A C 1
ATOM 726 O O . ILE A 1 88 ? -2.809 0.305 1.819 1.00 95.06 88 ILE A O 1
ATOM 730 N N . ILE A 1 89 ? -1.168 -1.183 1.422 1.00 93.88 89 ILE A N 1
ATOM 731 C CA . ILE A 1 89 ? -1.588 -1.538 0.066 1.00 93.88 89 ILE A CA 1
ATOM 732 C C . ILE A 1 89 ? -1.845 -3.044 0.038 1.00 93.88 89 ILE A C 1
ATOM 734 O O . ILE A 1 89 ? -0.956 -3.822 0.403 1.00 93.88 89 ILE A O 1
ATOM 738 N N . PRO A 1 90 ? -3.036 -3.492 -0.378 1.00 91.31 90 PRO A N 1
ATOM 739 C CA . PRO A 1 90 ? -3.328 -4.905 -0.408 1.00 91.31 90 PRO A CA 1
ATOM 740 C C . PRO A 1 90 ? -2.606 -5.554 -1.601 1.00 91.31 90 PRO A C 1
ATOM 742 O O . PRO A 1 90 ? -2.450 -4.964 -2.677 1.00 91.31 90 PRO A O 1
ATOM 745 N N . TYR A 1 91 ? -2.124 -6.777 -1.405 1.00 89.50 91 TYR A N 1
ATOM 746 C CA . TYR A 1 91 ? -1.477 -7.572 -2.438 1.00 89.50 91 TYR A CA 1
ATOM 747 C C . TYR A 1 91 ? -2.541 -8.331 -3.227 1.00 89.50 91 TYR A C 1
ATOM 749 O O . TYR A 1 91 ? -2.967 -9.430 -2.862 1.00 89.50 91 TYR A O 1
ATOM 757 N N . HIS A 1 92 ? -2.972 -7.721 -4.325 1.00 8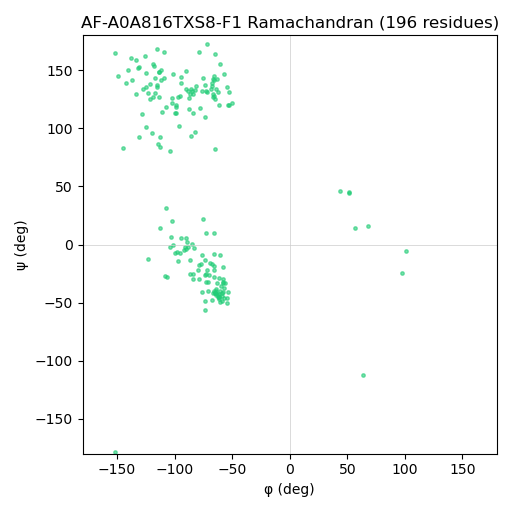3.06 92 HIS A N 1
ATOM 758 C CA . HIS A 1 92 ? -3.864 -8.337 -5.297 1.00 83.06 92 HIS A CA 1
ATOM 759 C C . HIS A 1 92 ? -3.158 -8.444 -6.653 1.00 83.06 92 HIS A C 1
ATOM 761 O O . HIS A 1 92 ? -2.310 -7.608 -6.973 1.00 83.06 92 HIS A O 1
ATOM 767 N N . PRO A 1 93 ? -3.536 -9.411 -7.512 1.00 74.19 93 PRO A N 1
ATOM 768 C CA . PRO A 1 93 ? -3.217 -9.348 -8.922 1.00 74.19 93 PRO A CA 1
ATOM 769 C C . PRO A 1 93 ? -3.689 -8.007 -9.477 1.00 74.19 93 PRO A C 1
ATOM 771 O O . PRO A 1 93 ? -4.875 -7.668 -9.414 1.00 74.19 93 PRO A O 1
ATOM 774 N N . ILE A 1 94 ? -2.730 -7.247 -9.991 1.00 75.88 94 ILE A N 1
ATOM 775 C CA . ILE A 1 94 ? -2.967 -5.993 -10.694 1.00 75.88 94 ILE A CA 1
ATOM 776 C C . ILE A 1 94 ? -3.815 -6.332 -11.921 1.00 75.88 94 ILE A C 1
ATOM 778 O O . ILE A 1 94 ? -3.421 -7.171 -12.733 1.00 75.88 94 ILE A O 1
ATOM 782 N N . GLY A 1 95 ? -5.007 -5.736 -12.007 1.00 65.81 95 GLY A N 1
ATOM 783 C CA . GLY A 1 95 ? -5.933 -5.962 -13.108 1.00 65.81 95 GLY A CA 1
ATOM 784 C C . GLY A 1 95 ? -5.330 -5.562 -14.451 1.00 65.81 95 GLY A C 1
ATOM 785 O O . GLY A 1 95 ? -4.415 -4.742 -14.541 1.00 65.81 95 GLY A O 1
ATOM 786 N N . GLU A 1 96 ? -5.847 -6.170 -15.512 1.00 58.88 96 GLU A N 1
ATOM 787 C CA . GLU A 1 96 ? -5.399 -5.891 -16.868 1.00 58.88 96 GLU A CA 1
ATOM 788 C C . GLU A 1 96 ? -5.804 -4.470 -17.278 1.00 58.88 96 GLU A C 1
ATOM 790 O O . GLU A 1 96 ? -6.946 -4.060 -17.070 1.00 58.88 96 GLU A O 1
ATOM 795 N N . LYS A 1 97 ? -4.879 -3.711 -17.876 1.00 60.19 97 LYS A N 1
ATOM 796 C CA . LYS A 1 97 ? -5.210 -2.406 -18.455 1.00 60.19 97 LYS A CA 1
ATOM 797 C C . LYS A 1 97 ? -6.134 -2.608 -19.658 1.00 60.19 97 LYS A C 1
ATOM 799 O O . LYS A 1 97 ? -5.774 -3.321 -20.591 1.00 60.19 97 LYS A O 1
ATOM 804 N N . GLU A 1 98 ? -7.279 -1.929 -19.671 1.00 55.47 98 GLU A N 1
ATOM 805 C CA . GLU A 1 98 ? -8.138 -1.844 -20.865 1.00 55.47 98 GLU A CA 1
ATOM 806 C C . GLU A 1 98 ? -7.517 -0.949 -21.957 1.00 55.47 98 GLU A C 1
ATOM 808 O O . GLU A 1 98 ? -7.838 -1.086 -23.135 1.00 55.47 98 GLU A O 1
ATOM 813 N N . SER A 1 99 ? -6.598 -0.044 -21.587 1.00 58.81 99 SER A N 1
ATOM 814 C CA . SER A 1 99 ? -5.945 0.899 -22.501 1.00 58.81 99 SER A CA 1
ATOM 815 C C . SER A 1 99 ? -4.473 1.120 -22.149 1.00 58.81 99 SER A C 1
ATOM 817 O O . SER A 1 99 ? -4.126 1.287 -20.980 1.00 58.81 99 SER A O 1
ATOM 819 N N . PHE A 1 100 ? -3.620 1.190 -23.177 1.00 54.81 100 PHE A N 1
ATOM 820 C CA . PHE A 1 100 ? -2.177 1.450 -23.068 1.00 54.81 100 PHE A CA 1
ATOM 821 C C . PHE A 1 100 ? -1.857 2.765 -22.336 1.00 54.81 100 PHE A C 1
ATOM 823 O O . PHE A 1 100 ? -0.881 2.839 -21.597 1.00 54.81 100 PHE A O 1
ATOM 830 N N . PHE A 1 101 ? -2.711 3.781 -22.491 1.00 60.19 101 PHE A N 1
ATOM 831 C CA . PHE A 1 101 ? -2.534 5.101 -21.873 1.00 60.19 101 PHE A CA 1
ATOM 832 C C . PHE A 1 101 ? -3.139 5.211 -20.466 1.00 60.19 101 PHE A C 1
ATOM 834 O O . PHE A 1 101 ? -3.055 6.268 -19.845 1.00 60.19 101 PHE A O 1
ATOM 841 N N . SER A 1 102 ? -3.780 4.152 -19.960 1.00 67.88 102 SER A N 1
ATOM 842 C CA . SER A 1 102 ? -4.308 4.163 -18.598 1.00 67.88 102 SER A CA 1
ATOM 843 C C . SER A 1 102 ? -3.174 3.930 -17.606 1.00 67.88 102 SER A C 1
ATOM 845 O O . SER A 1 102 ? -2.547 2.869 -17.596 1.00 67.88 102 SER A O 1
ATOM 847 N N . ASN A 1 103 ? -2.927 4.910 -16.743 1.00 72.56 103 ASN A N 1
ATOM 848 C CA . ASN A 1 103 ? -1.965 4.802 -15.638 1.00 72.56 103 ASN A CA 1
ATOM 849 C C . ASN A 1 103 ? -2.652 4.381 -14.332 1.00 72.56 103 ASN A C 1
ATOM 851 O O . ASN A 1 103 ? -2.028 4.323 -13.279 1.00 72.56 103 ASN A O 1
ATOM 855 N N . THR A 1 104 ? -3.948 4.069 -14.400 1.00 80.00 104 THR A N 1
ATOM 856 C CA . THR A 1 104 ? -4.744 3.641 -13.256 1.00 80.00 104 THR A CA 1
ATOM 857 C C . THR A 1 104 ? -4.630 2.136 -13.055 1.00 80.00 104 THR A C 1
ATOM 859 O O . THR A 1 104 ? -4.857 1.357 -13.982 1.00 80.00 104 THR A O 1
ATOM 862 N N . ILE A 1 105 ? -4.328 1.723 -11.825 1.00 79.44 105 ILE A N 1
ATOM 863 C CA . ILE A 1 105 ? -4.397 0.326 -11.401 1.00 79.44 105 ILE A CA 1
ATOM 864 C C . ILE A 1 105 ? -5.744 0.093 -10.729 1.00 79.44 105 ILE A C 1
ATOM 866 O O . ILE A 1 105 ? -6.113 0.783 -9.779 1.00 79.44 105 ILE A O 1
ATOM 870 N N . GLN A 1 106 ? -6.454 -0.930 -11.191 1.00 75.56 106 GLN A N 1
ATOM 871 C CA . GLN A 1 106 ? -7.615 -1.467 -10.497 1.00 75.56 106 GLN A CA 1
ATOM 872 C C . GLN A 1 106 ? -7.323 -2.905 -10.098 1.00 75.56 106 GLN A C 1
ATOM 874 O O . GLN A 1 106 ? -6.895 -3.715 -10.921 1.00 75.56 106 GLN A O 1
ATOM 879 N N . PHE A 1 107 ? -7.561 -3.232 -8.833 1.00 79.25 107 PHE A N 1
ATOM 880 C CA . PHE A 1 107 ? -7.519 -4.615 -8.391 1.00 79.25 107 PHE A CA 1
ATOM 881 C C . PHE A 1 107 ? -8.920 -5.211 -8.435 1.00 79.25 107 PHE A C 1
ATOM 883 O O . PHE A 1 107 ? -9.915 -4.543 -8.140 1.00 79.25 107 PHE A O 1
ATOM 890 N N . ASN A 1 108 ? -8.999 -6.492 -8.791 1.00 77.81 108 ASN A N 1
ATOM 891 C CA . ASN A 1 108 ? -10.246 -7.233 -8.702 1.00 77.81 108 ASN A CA 1
ATOM 892 C C . ASN A 1 108 ? -10.444 -7.721 -7.260 1.00 77.81 108 ASN A C 1
ATOM 894 O O . ASN A 1 108 ? -9.918 -8.764 -6.863 1.00 77.81 108 ASN A O 1
ATOM 898 N N . LEU A 1 109 ? -11.227 -6.963 -6.494 1.00 78.88 109 LEU A N 1
ATOM 899 C CA . LEU A 1 109 ? -11.509 -7.247 -5.087 1.00 78.88 109 LEU A CA 1
ATOM 900 C C . LEU A 1 109 ? -12.360 -8.519 -4.885 1.00 78.88 109 LEU A C 1
ATOM 902 O O . LEU A 1 109 ? -12.360 -9.090 -3.799 1.00 78.88 109 LEU A O 1
ATOM 906 N N . GLN A 1 110 ? -13.036 -9.034 -5.916 1.00 77.25 110 GLN A N 1
ATOM 907 C CA . GLN A 1 110 ? -13.880 -10.235 -5.809 1.00 77.25 110 GLN A CA 1
ATOM 908 C C . GLN A 1 110 ? -13.096 -11.546 -5.951 1.00 77.25 110 GLN A C 1
ATOM 910 O O . GLN A 1 110 ? -13.515 -12.580 -5.439 1.00 77.25 110 GLN A O 1
ATOM 915 N N . LYS A 1 111 ? -11.949 -11.529 -6.641 1.00 70.94 111 LYS A N 1
ATOM 916 C CA . LYS A 1 111 ? -11.237 -12.753 -7.050 1.00 70.94 111 LYS A CA 1
ATOM 917 C C . LYS A 1 111 ? -10.322 -13.369 -5.986 1.00 70.94 111 LYS A C 1
ATOM 919 O O . LYS A 1 111 ? -9.748 -14.424 -6.248 1.00 70.94 111 LYS A O 1
ATOM 924 N N . ILE A 1 112 ? -10.164 -12.757 -4.809 1.00 70.69 112 ILE A N 1
ATOM 925 C CA . ILE A 1 112 ? -9.235 -13.253 -3.778 1.00 70.69 112 ILE A CA 1
ATOM 926 C C . ILE A 1 112 ? -9.947 -13.528 -2.459 1.00 70.69 112 ILE A C 1
ATOM 928 O O . ILE A 1 112 ? -10.650 -12.677 -1.926 1.00 70.69 112 ILE A O 1
ATOM 932 N N . GLY A 1 113 ? -9.715 -14.720 -1.902 1.00 78.69 113 GLY A N 1
ATOM 933 C CA . GLY A 1 113 ? -10.278 -15.122 -0.614 1.00 78.69 113 GLY A CA 1
ATOM 934 C C . GLY A 1 113 ? -9.627 -14.437 0.592 1.00 78.69 113 GLY A C 1
ATOM 935 O O . GLY A 1 113 ? -10.339 -13.953 1.463 1.00 78.69 113 GLY A O 1
ATOM 936 N N . ARG A 1 114 ? -8.292 -14.407 0.670 1.00 83.06 114 ARG A N 1
ATOM 937 C CA . ARG A 1 114 ? -7.526 -13.772 1.761 1.00 83.06 114 ARG A CA 1
ATOM 938 C C . ARG A 1 114 ? -6.239 -13.153 1.204 1.00 83.06 114 ARG A C 1
ATOM 940 O O . ARG A 1 114 ? -5.221 -13.844 1.167 1.00 83.06 114 ARG A O 1
ATOM 947 N N . PRO A 1 115 ? -6.296 -11.931 0.649 1.00 85.88 115 PRO A N 1
ATOM 948 C CA . PRO A 1 115 ? -5.108 -11.265 0.138 1.00 85.88 115 PRO A CA 1
ATOM 949 C C . PRO A 1 115 ? -4.153 -10.944 1.291 1.00 85.88 115 PRO A C 1
ATOM 951 O O . PRO A 1 115 ? -4.583 -10.613 2.395 1.00 85.88 115 PRO A O 1
ATOM 954 N N . ALA A 1 116 ? -2.852 -11.027 1.023 1.00 89.31 116 ALA A N 1
ATOM 955 C CA . ALA A 1 116 ? -1.864 -10.391 1.887 1.00 89.31 116 ALA A CA 1
ATOM 956 C C . ALA A 1 116 ? -1.937 -8.865 1.707 1.00 89.31 116 ALA A C 1
ATOM 958 O O . ALA A 1 116 ? -2.606 -8.365 0.803 1.00 89.31 116 ALA A O 1
ATOM 959 N N . TYR A 1 117 ? -1.218 -8.114 2.529 1.00 93.25 117 TYR A N 1
ATOM 960 C CA . TYR A 1 117 ? -0.977 -6.693 2.302 1.00 93.25 117 TYR A CA 1
ATOM 961 C C . TYR A 1 117 ? 0.477 -6.366 2.610 1.00 93.25 117 TYR A C 1
ATOM 963 O O . TYR A 1 117 ? 1.151 -7.094 3.338 1.00 93.25 117 TYR A O 1
ATOM 971 N N . PHE A 1 118 ? 0.937 -5.245 2.072 1.00 95.00 118 PHE A N 1
ATOM 972 C CA . PHE A 1 118 ? 2.211 -4.649 2.434 1.00 95.00 118 PHE A CA 1
ATOM 973 C C . PHE A 1 118 ? 1.963 -3.278 3.052 1.00 95.00 118 PHE A C 1
ATOM 975 O O . PHE A 1 118 ? 1.054 -2.553 2.643 1.00 95.00 118 PHE A O 1
ATOM 982 N N . SER A 1 119 ? 2.767 -2.933 4.053 1.00 94.25 119 SER A N 1
ATOM 983 C CA . SER A 1 119 ? 2.795 -1.596 4.635 1.00 94.25 119 SER A CA 1
ATOM 984 C C . SER A 1 119 ? 4.082 -0.880 4.258 1.00 94.25 119 SER A C 1
ATOM 986 O O . SER A 1 119 ? 5.155 -1.491 4.226 1.00 94.25 119 SER A O 1
ATOM 988 N N . TYR A 1 120 ? 3.960 0.419 4.029 1.00 94.00 120 TYR A N 1
ATOM 989 C CA . TYR A 1 120 ? 5.049 1.303 3.651 1.00 94.00 120 TYR A CA 1
ATOM 990 C C . TYR A 1 120 ? 5.081 2.490 4.594 1.00 94.00 120 TYR A C 1
ATOM 992 O O . TYR A 1 120 ? 4.035 3.073 4.872 1.00 94.00 120 TYR A O 1
ATOM 1000 N N . GLU A 1 121 ? 6.257 2.846 5.087 1.00 91.00 121 GLU A N 1
ATOM 1001 C CA . GLU A 1 121 ? 6.451 4.113 5.785 1.00 91.00 121 GLU A CA 1
ATOM 1002 C C . GLU A 1 121 ? 6.636 5.227 4.759 1.00 91.00 121 GLU A C 1
ATOM 1004 O O . GLU A 1 121 ? 7.350 5.049 3.769 1.00 91.00 121 GLU A O 1
ATOM 1009 N N . ILE A 1 122 ? 5.970 6.357 4.997 1.00 85.44 122 ILE A N 1
ATOM 1010 C CA . ILE A 1 122 ? 6.229 7.591 4.265 1.00 85.44 122 ILE A CA 1
ATOM 1011 C C . ILE A 1 122 ? 7.414 8.273 4.943 1.00 85.44 122 ILE A C 1
ATOM 1013 O O . ILE A 1 122 ? 7.307 8.699 6.093 1.00 85.44 122 ILE A O 1
ATOM 1017 N N . ASP A 1 123 ? 8.528 8.356 4.229 1.00 76.88 123 ASP A N 1
ATOM 1018 C CA . ASP A 1 123 ? 9.680 9.160 4.610 1.00 76.88 123 ASP A CA 1
ATOM 1019 C C . ASP A 1 123 ? 9.570 10.503 3.882 1.00 76.88 123 ASP A C 1
ATOM 1021 O O . ASP A 1 123 ? 9.785 10.588 2.671 1.00 76.88 123 ASP A O 1
ATOM 1025 N N . GLU A 1 124 ? 9.137 11.537 4.603 1.00 71.06 124 GLU A N 1
ATOM 1026 C CA . GLU A 1 124 ? 8.927 12.869 4.026 1.00 71.06 124 GLU A CA 1
ATOM 1027 C C . GLU A 1 124 ? 10.253 13.594 3.742 1.00 71.06 124 GLU A C 1
ATOM 1029 O O . GLU A 1 124 ? 10.306 14.398 2.814 1.00 71.06 124 GLU A O 1
ATOM 1034 N N . ASP A 1 125 ? 11.330 13.271 4.469 1.00 67.81 125 ASP A N 1
ATOM 1035 C CA . ASP A 1 125 ? 12.649 13.893 4.292 1.00 67.81 125 ASP A CA 1
ATOM 1036 C C . ASP A 1 125 ? 13.359 13.359 3.044 1.00 67.81 125 ASP A C 1
ATOM 1038 O O . ASP A 1 125 ? 13.990 14.107 2.294 1.00 67.81 125 ASP A O 1
ATOM 1042 N N . LEU A 1 126 ? 13.252 12.049 2.816 1.00 63.94 126 LEU A N 1
ATOM 1043 C CA . LEU A 1 126 ? 13.790 11.381 1.632 1.00 63.94 126 LEU A CA 1
ATOM 1044 C C . LEU A 1 126 ? 12.789 11.337 0.473 1.00 63.94 126 LEU A C 1
ATOM 1046 O O . LEU A 1 126 ? 13.098 10.748 -0.565 1.00 63.94 126 LEU A O 1
ATOM 1050 N N . GLU A 1 127 ? 11.608 11.935 0.663 1.00 71.69 127 GLU A N 1
ATOM 1051 C CA . GLU A 1 127 ? 10.475 11.907 -0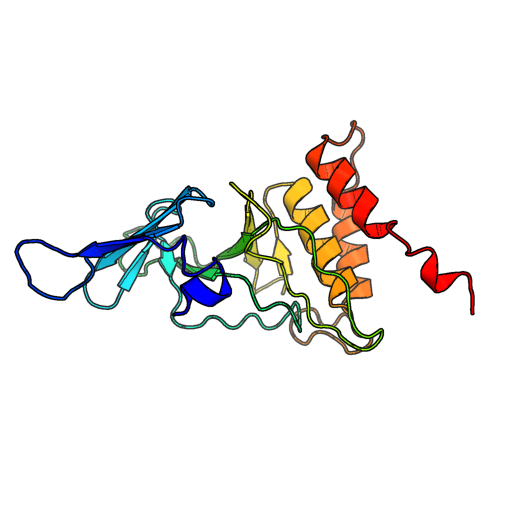.260 1.00 71.69 127 GLU A CA 1
ATOM 1052 C C . GLU A 1 127 ? 10.250 10.489 -0.818 1.00 71.69 127 GLU A C 1
ATOM 1054 O O . GLU A 1 127 ? 10.096 10.302 -2.024 1.00 71.69 127 GLU A O 1
ATOM 1059 N N . CYS A 1 128 ? 10.271 9.464 0.049 1.00 72.12 128 CYS A N 1
ATOM 1060 C CA . CYS A 1 128 ? 10.191 8.071 -0.379 1.00 72.12 128 CYS A CA 1
ATOM 1061 C C . CYS A 1 128 ? 9.202 7.197 0.396 1.00 72.12 128 CYS A C 1
ATOM 1063 O O . CYS A 1 128 ? 8.770 7.508 1.503 1.00 72.12 128 CYS A O 1
ATOM 1065 N N . LEU A 1 129 ? 8.806 6.090 -0.240 1.00 87.62 129 LEU A N 1
ATOM 1066 C CA . LEU A 1 129 ? 7.996 5.041 0.370 1.00 87.62 129 LEU A CA 1
ATOM 1067 C C . LEU A 1 129 ? 8.881 3.825 0.603 1.00 87.62 129 LEU A C 1
ATOM 1069 O O . LEU A 1 129 ? 9.379 3.236 -0.356 1.00 87.62 129 LEU A O 1
ATOM 1073 N N . ASN A 1 130 ? 9.044 3.434 1.863 1.00 87.12 130 ASN A N 1
ATOM 1074 C CA . ASN A 1 130 ? 9.932 2.339 2.237 1.00 87.12 130 ASN A CA 1
ATOM 1075 C C . ASN A 1 130 ? 9.149 1.171 2.824 1.00 87.12 130 ASN A C 1
ATOM 1077 O O . ASN A 1 130 ? 8.272 1.355 3.667 1.00 87.12 130 ASN A O 1
ATOM 1081 N N . SER A 1 131 ? 9.481 -0.046 2.392 1.00 92.12 131 SER A N 1
ATOM 1082 C CA . SER A 1 131 ? 8.984 -1.273 3.013 1.00 92.12 131 SER A CA 1
ATOM 1083 C C . SER A 1 131 ? 10.041 -1.882 3.923 1.00 92.12 131 SER A C 1
ATOM 1085 O O . SER A 1 131 ? 11.229 -1.849 3.616 1.00 92.12 131 SER A O 1
ATOM 1087 N N . GLU A 1 132 ? 9.595 -2.519 5.001 1.00 90.06 132 GLU A N 1
ATOM 1088 C CA . GLU A 1 132 ? 10.456 -3.297 5.900 1.00 90.06 132 GLU A CA 1
ATOM 1089 C C . GLU A 1 132 ? 10.900 -4.637 5.278 1.00 90.06 132 GLU A C 1
ATOM 1091 O O . GLU A 1 132 ? 11.797 -5.299 5.796 1.00 90.06 132 GLU A O 1
ATOM 1096 N N . THR A 1 133 ? 10.277 -5.060 4.171 1.00 93.38 133 THR A N 1
ATOM 1097 C CA . THR A 1 133 ? 10.529 -6.361 3.533 1.00 93.38 133 THR A CA 1
ATOM 1098 C C . THR A 1 133 ? 10.909 -6.208 2.067 1.00 93.38 133 THR A C 1
ATOM 1100 O O . THR A 1 133 ? 10.394 -5.334 1.367 1.00 93.38 133 THR A O 1
ATOM 1103 N N . THR A 1 134 ? 11.754 -7.109 1.560 1.00 94.75 134 THR A N 1
ATOM 1104 C CA . THR A 1 134 ? 12.101 -7.132 0.133 1.00 94.75 134 THR A CA 1
ATOM 1105 C C . THR A 1 134 ? 10.891 -7.442 -0.747 1.00 94.75 134 THR A C 1
ATOM 1107 O O . THR A 1 134 ? 10.707 -6.765 -1.753 1.00 94.75 134 THR A O 1
ATOM 1110 N N . ALA A 1 135 ? 10.009 -8.364 -0.347 1.00 95.00 135 ALA A N 1
ATOM 1111 C CA . ALA A 1 135 ? 8.735 -8.602 -1.033 1.00 95.00 135 ALA A CA 1
ATOM 1112 C C . ALA A 1 135 ? 7.890 -7.324 -1.176 1.00 95.00 135 ALA A C 1
ATOM 1114 O O . ALA A 1 135 ? 7.404 -7.020 -2.266 1.00 95.00 135 ALA A O 1
ATOM 1115 N N . GLY A 1 136 ? 7.757 -6.542 -0.101 1.00 95.12 136 GLY A N 1
ATOM 1116 C CA . GLY A 1 136 ? 7.026 -5.280 -0.138 1.00 95.12 136 GLY A CA 1
ATOM 1117 C C . GLY A 1 136 ? 7.686 -4.249 -1.051 1.00 95.12 136 GLY A C 1
ATOM 1118 O O . GLY A 1 136 ? 6.984 -3.606 -1.832 1.00 95.12 136 GLY A O 1
ATOM 1119 N N . SER A 1 137 ? 9.016 -4.133 -1.027 1.00 95.38 137 SER A N 1
ATOM 1120 C CA . SER A 1 137 ? 9.765 -3.246 -1.93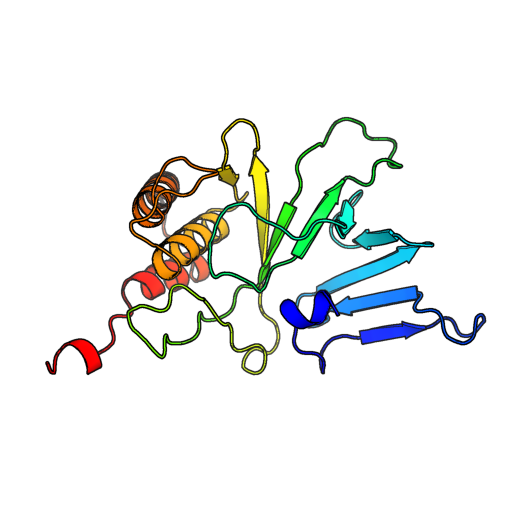0 1.00 95.38 137 SER A CA 1
ATOM 1121 C C . SER A 1 137 ? 9.653 -3.668 -3.400 1.00 95.38 137 SER A C 1
ATOM 1123 O O . SER A 1 137 ? 9.418 -2.824 -4.262 1.00 95.38 137 SER A O 1
ATOM 1125 N N . LEU A 1 138 ? 9.720 -4.969 -3.702 1.00 95.44 138 LEU A N 1
ATOM 1126 C CA . LEU A 1 138 ? 9.479 -5.493 -5.050 1.00 95.44 138 LEU A CA 1
ATOM 1127 C C . LEU A 1 138 ? 8.056 -5.179 -5.522 1.00 95.44 138 LEU A C 1
ATOM 1129 O O . LEU A 1 138 ? 7.862 -4.763 -6.665 1.00 95.44 138 LEU A O 1
ATOM 1133 N N . TYR A 1 139 ? 7.059 -5.341 -4.647 1.00 94.81 139 TYR A N 1
ATOM 1134 C CA . TYR A 1 139 ? 5.677 -5.013 -4.987 1.00 94.81 139 TYR A CA 1
ATOM 1135 C C . TYR A 1 139 ? 5.495 -3.511 -5.215 1.00 94.81 139 TYR A C 1
ATOM 1137 O O . TYR A 1 139 ? 4.843 -3.113 -6.174 1.00 94.81 139 TYR A O 1
ATOM 1145 N N . LEU A 1 140 ? 6.136 -2.669 -4.406 1.00 94.31 140 LEU A N 1
ATOM 1146 C CA . LEU A 1 140 ? 6.120 -1.221 -4.591 1.00 94.31 140 LEU A CA 1
ATOM 1147 C C . LEU A 1 140 ? 6.737 -0.813 -5.930 1.00 94.31 140 LEU A C 1
ATOM 1149 O O . LEU A 1 140 ? 6.147 -0.019 -6.660 1.00 94.31 140 LEU A O 1
ATOM 1153 N N . ALA A 1 141 ? 7.885 -1.393 -6.287 1.00 93.69 141 ALA A N 1
ATOM 1154 C CA . ALA A 1 141 ? 8.498 -1.178 -7.592 1.00 93.69 141 ALA A CA 1
ATOM 1155 C C . ALA A 1 141 ? 7.549 -1.580 -8.732 1.00 93.69 141 ALA A C 1
ATOM 1157 O O . ALA A 1 141 ? 7.429 -0.856 -9.720 1.00 93.69 141 ALA A O 1
ATOM 1158 N N . LEU A 1 142 ? 6.831 -2.698 -8.579 1.00 92.38 142 LEU A N 1
ATOM 1159 C CA . LEU A 1 142 ? 5.849 -3.149 -9.563 1.00 92.38 142 LEU A CA 1
ATOM 1160 C C . LEU A 1 142 ? 4.690 -2.158 -9.696 1.00 92.38 142 LEU A C 1
ATOM 1162 O O . LEU A 1 142 ? 4.259 -1.879 -10.814 1.00 92.38 142 LEU A O 1
ATOM 1166 N N . LEU A 1 143 ? 4.195 -1.611 -8.583 1.00 91.94 143 LEU A N 1
ATOM 1167 C CA . LEU A 1 143 ? 3.152 -0.587 -8.605 1.00 91.94 143 LEU A CA 1
ATOM 1168 C C . LEU A 1 143 ? 3.627 0.649 -9.368 1.00 91.94 143 LEU A C 1
ATOM 1170 O O . LEU A 1 143 ? 2.946 1.045 -10.309 1.00 91.94 143 LEU A O 1
ATOM 1174 N N . TYR A 1 144 ? 4.821 1.170 -9.057 1.00 90.81 144 TYR A N 1
ATOM 1175 C CA . TYR A 1 144 ? 5.409 2.287 -9.801 1.00 90.81 144 TYR A CA 1
ATOM 1176 C C . TYR A 1 144 ? 5.545 1.983 -11.284 1.00 90.81 144 TYR A C 1
ATOM 1178 O O . TYR A 1 144 ? 5.148 2.806 -12.096 1.00 90.81 144 TYR A O 1
ATOM 1186 N N . PHE A 1 145 ? 6.041 0.802 -11.651 1.00 89.56 145 PHE A N 1
ATOM 1187 C CA . PHE A 1 145 ? 6.149 0.390 -13.048 1.00 89.56 145 PHE A CA 1
ATOM 1188 C C . PHE A 1 145 ? 4.790 0.377 -13.759 1.00 89.56 145 PHE A C 1
ATOM 1190 O O . PHE A 1 145 ? 4.672 0.825 -14.897 1.00 89.56 145 PHE A O 1
ATOM 1197 N N . LYS A 1 146 ? 3.741 -0.119 -13.095 1.00 86.69 146 LYS A N 1
ATOM 1198 C CA . LYS A 1 146 ? 2.404 -0.250 -13.689 1.00 86.69 146 LYS A CA 1
ATOM 1199 C C . LYS A 1 146 ? 1.637 1.080 -13.728 1.00 86.69 146 LYS A C 1
ATOM 1201 O O . LYS A 1 146 ? 0.851 1.270 -14.661 1.00 86.69 146 LYS A O 1
ATOM 1206 N N . THR A 1 147 ? 1.880 2.000 -12.791 1.00 86.12 147 THR A N 1
ATOM 1207 C CA . THR A 1 147 ? 1.333 3.371 -12.798 1.00 86.12 147 THR A CA 1
ATOM 1208 C C . THR A 1 147 ? 2.230 4.390 -13.509 1.00 86.12 147 THR A C 1
ATOM 1210 O O . THR A 1 147 ? 1.876 5.564 -13.571 1.00 86.12 147 THR A O 1
ATOM 1213 N N . ALA A 1 148 ? 3.405 3.988 -14.004 1.00 83.88 148 ALA A N 1
ATOM 1214 C CA . ALA A 1 148 ? 4.426 4.929 -14.449 1.00 83.88 148 ALA A CA 1
ATOM 1215 C C . ALA A 1 148 ? 3.970 5.800 -15.624 1.00 83.88 148 ALA A C 1
ATOM 1217 O O . ALA A 1 148 ? 3.534 5.318 -16.671 1.00 83.88 148 ALA A O 1
ATOM 1218 N N . THR A 1 149 ? 4.197 7.099 -15.463 1.00 79.25 149 THR A N 1
ATOM 1219 C CA . THR A 1 149 ? 4.150 8.112 -16.515 1.00 79.25 149 THR A CA 1
ATOM 1220 C C . THR A 1 149 ? 5.552 8.611 -16.824 1.00 79.25 149 THR A C 1
ATOM 1222 O O . THR A 1 149 ? 6.480 8.395 -16.045 1.00 79.25 149 THR A O 1
ATOM 1225 N N . LEU A 1 150 ? 5.711 9.307 -17.953 1.00 80.31 150 LEU A N 1
ATOM 1226 C CA . LEU A 1 150 ? 6.932 10.078 -18.221 1.00 80.31 150 LEU A CA 1
ATOM 1227 C C . LEU A 1 150 ? 6.967 11.396 -17.435 1.00 80.31 150 LEU A C 1
ATOM 1229 O O . LEU A 1 150 ? 8.037 11.983 -17.279 1.00 80.31 150 LEU A O 1
ATOM 1233 N N . ASP A 1 151 ? 5.816 11.841 -16.924 1.00 81.12 151 ASP A N 1
ATOM 1234 C CA . ASP A 1 151 ? 5.737 12.988 -16.028 1.00 81.12 151 ASP A CA 1
ATOM 1235 C C . ASP A 1 151 ? 6.498 12.711 -14.734 1.00 81.12 151 ASP A C 1
ATOM 1237 O O . ASP A 1 151 ? 6.489 11.593 -14.207 1.00 81.12 151 ASP A O 1
ATOM 1241 N N . LYS A 1 152 ? 7.165 13.749 -14.232 1.00 80.19 152 LYS A N 1
ATOM 1242 C CA . LYS A 1 152 ? 7.873 13.673 -12.961 1.00 80.19 152 LYS A CA 1
ATOM 1243 C C . LYS A 1 152 ? 6.874 13.641 -11.821 1.00 80.19 152 LYS A C 1
ATOM 1245 O O . LYS A 1 152 ? 5.977 14.478 -11.740 1.00 80.19 152 LYS A O 1
ATOM 1250 N N . ASP A 1 153 ? 7.097 12.703 -10.923 1.00 74.69 153 ASP A N 1
ATOM 1251 C CA . ASP A 1 153 ? 6.446 12.657 -9.636 1.00 74.69 153 ASP A CA 1
ATOM 1252 C C . ASP A 1 153 ? 6.893 13.871 -8.809 1.00 74.69 153 ASP A C 1
ATOM 1254 O O . ASP A 1 153 ? 8.088 14.160 -8.704 1.00 74.69 153 ASP A O 1
ATOM 1258 N N . LEU A 1 154 ? 5.932 14.628 -8.275 1.00 70.62 154 LEU A N 1
ATOM 1259 C CA . LEU A 1 154 ? 6.219 15.836 -7.498 1.00 70.62 154 LEU A CA 1
ATOM 1260 C C . LEU A 1 154 ? 6.850 15.514 -6.142 1.00 70.62 154 LEU A C 1
ATOM 1262 O O . LEU A 1 154 ? 7.574 16.355 -5.615 1.00 70.62 154 LEU A O 1
ATOM 1266 N N . PHE A 1 155 ? 6.581 14.320 -5.610 1.00 69.50 155 PHE A N 1
ATOM 1267 C CA . PHE A 1 155 ? 7.167 13.817 -4.379 1.00 69.50 155 PHE A CA 1
ATOM 1268 C C . PHE A 1 155 ? 8.622 13.430 -4.642 1.00 69.50 155 PHE A C 1
ATOM 1270 O O . PHE A 1 155 ? 9.507 14.039 -4.075 1.00 69.50 155 PHE A O 1
ATOM 1277 N N . PHE A 1 156 ? 8.908 12.548 -5.601 1.00 66.50 156 PHE A N 1
ATOM 1278 C CA . PHE A 1 156 ? 10.280 12.047 -5.811 1.00 66.50 156 PHE A CA 1
ATOM 1279 C C . PHE A 1 156 ? 11.169 12.905 -6.723 1.00 66.50 156 PHE A C 1
ATOM 1281 O O . PHE A 1 156 ? 12.366 12.641 -6.856 1.00 66.50 156 PHE A O 1
ATOM 1288 N N . LYS A 1 157 ? 10.596 13.862 -7.464 1.00 80.25 157 LYS A N 1
ATOM 1289 C CA . LYS A 1 157 ? 11.258 14.608 -8.561 1.00 80.25 157 LYS A CA 1
ATOM 1290 C C . LYS A 1 157 ? 11.821 13.711 -9.684 1.00 80.25 157 LYS A C 1
ATOM 1292 O O . LYS A 1 157 ? 12.573 14.184 -10.545 1.00 80.25 157 LYS A O 1
ATOM 1297 N N . MET A 1 158 ? 11.410 12.445 -9.697 1.00 83.25 158 MET A N 1
ATOM 1298 C CA . MET A 1 158 ? 11.723 11.388 -10.661 1.00 83.25 158 MET A CA 1
ATOM 1299 C C . MET A 1 158 ? 10.429 10.912 -11.320 1.00 83.25 158 MET A C 1
ATOM 1301 O O . MET A 1 158 ? 9.357 11.051 -10.743 1.00 83.25 158 MET A O 1
ATOM 1305 N N . ASN A 1 159 ? 10.489 10.346 -12.520 1.00 87.69 159 ASN A N 1
ATOM 1306 C CA . ASN A 1 159 ? 9.320 9.685 -13.104 1.00 87.69 159 ASN A CA 1
ATOM 1307 C C . ASN A 1 159 ? 9.117 8.271 -12.515 1.00 87.69 159 ASN A C 1
ATOM 1309 O O . ASN A 1 159 ? 10.013 7.702 -11.889 1.00 87.69 159 ASN A O 1
ATOM 1313 N N . GLY A 1 160 ? 7.942 7.674 -12.735 1.00 86.56 160 GLY A N 1
ATOM 1314 C CA . GLY A 1 160 ? 7.599 6.366 -12.155 1.00 86.56 160 GLY A CA 1
ATOM 1315 C C . GLY A 1 160 ? 8.561 5.230 -12.534 1.00 86.56 160 GLY A C 1
ATOM 1316 O O . GLY A 1 160 ? 8.840 4.355 -11.713 1.00 86.56 160 GLY A O 1
ATOM 1317 N N . TYR A 1 161 ? 9.128 5.254 -13.745 1.00 88.81 161 TYR A N 1
ATOM 1318 C CA . TYR A 1 161 ? 10.105 4.250 -14.183 1.00 88.81 161 TYR A CA 1
ATOM 1319 C C . TYR A 1 161 ? 11.444 4.399 -13.456 1.00 88.81 161 TYR A C 1
ATOM 1321 O O . TYR A 1 161 ? 12.051 3.402 -13.064 1.00 88.81 161 TYR A O 1
ATOM 1329 N N . GLU A 1 162 ? 11.897 5.634 -13.244 1.00 90.62 162 GLU A N 1
ATOM 1330 C CA . GLU A 1 162 ? 13.117 5.931 -12.489 1.00 90.62 162 GLU A CA 1
ATOM 1331 C C . GLU A 1 162 ? 12.993 5.461 -11.034 1.00 90.62 162 GLU A C 1
ATOM 1333 O O . GLU A 1 162 ? 13.895 4.780 -10.537 1.00 90.62 162 GLU A O 1
ATOM 1338 N N . ILE A 1 163 ? 11.851 5.733 -10.390 1.00 89.88 163 ILE A N 1
ATOM 1339 C CA . ILE A 1 163 ? 11.553 5.275 -9.022 1.00 89.88 163 ILE A CA 1
ATOM 1340 C C . ILE A 1 163 ? 11.547 3.744 -8.964 1.00 89.88 163 ILE A C 1
ATOM 1342 O O . ILE A 1 163 ? 12.200 3.149 -8.106 1.00 89.88 163 ILE A O 1
ATOM 1346 N N . CYS A 1 164 ? 10.873 3.086 -9.914 1.00 92.31 164 CYS A N 1
ATOM 1347 C CA . CYS A 1 164 ? 10.869 1.628 -10.012 1.00 92.31 164 CYS A CA 1
ATOM 1348 C C . CYS A 1 164 ? 12.294 1.061 -10.073 1.00 92.31 164 CYS A C 1
ATOM 1350 O O . CYS A 1 164 ? 12.628 0.157 -9.308 1.00 92.31 164 CYS A O 1
ATOM 1352 N N . VAL A 1 165 ? 13.147 1.578 -10.961 1.00 92.62 165 VAL A N 1
ATOM 1353 C CA . VAL A 1 165 ? 14.531 1.099 -11.102 1.00 92.62 165 VAL A CA 1
ATOM 1354 C C . VAL A 1 165 ? 15.340 1.364 -9.833 1.00 92.62 165 VAL A C 1
ATOM 1356 O O . VAL A 1 165 ? 16.150 0.523 -9.441 1.00 92.62 165 VAL A O 1
ATOM 1359 N N . HIS A 1 166 ? 15.131 2.510 -9.183 1.00 91.31 166 HIS A N 1
ATOM 1360 C CA . HIS A 1 166 ? 15.782 2.838 -7.919 1.00 91.31 166 HIS A CA 1
ATOM 1361 C C . HIS A 1 166 ? 15.452 1.804 -6.833 1.00 91.31 166 HIS A C 1
ATOM 1363 O O . HIS A 1 166 ? 16.369 1.249 -6.231 1.00 91.31 166 HIS A O 1
ATOM 1369 N N . ILE A 1 167 ? 14.171 1.469 -6.654 1.00 92.75 167 ILE A N 1
ATOM 1370 C CA . ILE A 1 167 ? 13.723 0.472 -5.669 1.00 92.75 167 ILE A CA 1
ATOM 1371 C C . ILE A 1 167 ? 14.210 -0.937 -6.042 1.00 92.75 167 ILE A C 1
ATOM 1373 O O . ILE A 1 167 ? 14.688 -1.677 -5.187 1.00 92.75 167 ILE A O 1
ATOM 1377 N N . LEU A 1 168 ? 14.163 -1.329 -7.320 1.00 94.38 168 LEU A N 1
ATOM 1378 C CA . LEU A 1 168 ? 14.644 -2.653 -7.742 1.00 94.38 168 LEU A CA 1
ATOM 1379 C C . LEU A 1 168 ? 16.129 -2.865 -7.424 1.00 94.38 168 LEU A C 1
ATOM 1381 O O . LEU A 1 168 ? 16.520 -3.966 -7.037 1.00 94.38 168 LEU A O 1
ATOM 1385 N N . LYS A 1 169 ? 16.956 -1.817 -7.529 1.00 92.69 169 LYS A N 1
ATOM 1386 C CA . LYS A 1 169 ? 18.381 -1.889 -7.170 1.00 92.69 169 LYS A CA 1
ATOM 1387 C C . LYS A 1 169 ? 18.601 -2.195 -5.688 1.00 92.69 169 LYS A C 1
ATOM 1389 O O . LYS A 1 169 ? 19.570 -2.875 -5.367 1.00 92.69 169 LYS A O 1
ATOM 1394 N N . THR A 1 170 ? 17.721 -1.732 -4.799 1.00 90.88 170 THR A N 1
ATOM 1395 C CA . THR A 1 170 ? 17.818 -2.028 -3.358 1.00 90.88 170 THR A CA 1
ATOM 1396 C C . THR A 1 170 ? 17.295 -3.423 -3.009 1.00 90.88 170 THR A C 1
ATOM 1398 O O . THR A 1 170 ? 17.642 -3.962 -1.963 1.00 90.88 170 THR A O 1
ATOM 1401 N N . CYS A 1 171 ? 16.516 -4.044 -3.901 1.00 92.38 171 CYS A N 1
ATOM 1402 C CA . CYS A 1 171 ? 15.984 -5.401 -3.744 1.00 92.38 171 CYS A CA 1
ATOM 1403 C C . CYS A 1 171 ? 16.953 -6.505 -4.203 1.00 92.38 171 CYS A C 1
ATOM 1405 O O . CYS A 1 171 ? 16.595 -7.686 -4.167 1.00 92.38 171 CYS A O 1
ATOM 1407 N N . TRP A 1 172 ? 18.156 -6.155 -4.670 1.00 90.50 172 TRP A N 1
ATOM 1408 C CA . TRP A 1 172 ? 19.162 -7.145 -5.045 1.00 90.50 172 TRP A CA 1
ATOM 1409 C C . TRP A 1 172 ? 19.652 -7.904 -3.811 1.00 90.50 172 TRP A C 1
ATOM 1411 O O . TRP A 1 172 ? 20.069 -7.306 -2.819 1.00 90.50 172 TRP A O 1
ATOM 1421 N N . GLN A 1 173 ? 19.646 -9.230 -3.890 1.00 89.00 173 GLN A N 1
ATOM 1422 C CA . GLN A 1 173 ? 20.077 -10.103 -2.806 1.00 89.00 173 GLN A CA 1
ATOM 1423 C C . GLN A 1 173 ? 21.044 -11.172 -3.325 1.00 89.00 173 GLN A C 1
ATOM 1425 O O . GLN A 1 173 ? 20.974 -11.592 -4.476 1.00 89.00 173 GLN A O 1
ATOM 1430 N N . ASN A 1 174 ? 21.938 -11.645 -2.452 1.00 87.75 174 ASN A N 1
ATOM 1431 C CA . ASN A 1 174 ? 22.872 -12.740 -2.756 1.00 87.75 174 ASN A CA 1
ATOM 1432 C C . ASN A 1 174 ? 22.298 -14.131 -2.404 1.00 87.75 174 ASN A C 1
ATOM 1434 O O . ASN A 1 174 ? 23.012 -15.131 -2.463 1.00 87.75 174 ASN A O 1
ATOM 1438 N N . CYS A 1 175 ? 21.029 -14.191 -1.998 1.00 89.12 175 CYS A N 1
ATOM 1439 C CA . CYS A 1 175 ? 20.289 -15.399 -1.648 1.00 89.12 175 CYS A CA 1
ATOM 1440 C C . CYS A 1 175 ? 19.125 -15.627 -2.618 1.00 89.12 175 CYS A C 1
ATOM 1442 O O . CYS A 1 175 ? 18.783 -14.758 -3.416 1.00 89.12 175 CYS A O 1
ATOM 1444 N N . GLN A 1 176 ? 18.523 -16.814 -2.554 1.00 90.44 176 GLN A N 1
ATOM 1445 C CA . GLN A 1 176 ? 17.332 -17.117 -3.341 1.00 90.44 176 GLN A CA 1
ATOM 1446 C C . GLN A 1 176 ? 16.139 -16.286 -2.860 1.00 90.44 176 GLN A C 1
ATOM 1448 O O . GLN A 1 176 ? 15.900 -16.187 -1.657 1.00 90.44 176 GLN A O 1
ATOM 1453 N N . TYR A 1 177 ? 15.388 -15.741 -3.816 1.00 93.12 177 TYR A N 1
ATOM 1454 C CA . TYR A 1 177 ? 14.096 -15.113 -3.563 1.00 93.12 177 TYR A CA 1
ATOM 1455 C C . TYR A 1 177 ? 13.080 -16.151 -3.075 1.00 93.12 177 TYR A C 1
ATOM 1457 O O . TYR A 1 177 ? 13.039 -17.278 -3.573 1.00 93.12 177 TYR A O 1
ATOM 1465 N N . SER A 1 178 ? 12.240 -15.753 -2.126 1.00 93.62 178 SER A N 1
ATOM 1466 C CA . SER A 1 178 ? 11.062 -16.516 -1.710 1.00 93.62 178 SER A CA 1
ATOM 1467 C C . SER A 1 178 ? 10.029 -16.623 -2.836 1.00 93.62 178 SER A C 1
ATOM 1469 O O . SER A 1 178 ? 10.031 -15.831 -3.781 1.00 93.62 178 SER A O 1
ATOM 1471 N N . ASP A 1 179 ? 9.079 -17.552 -2.707 1.00 92.12 179 ASP A N 1
ATOM 1472 C CA . ASP A 1 179 ? 8.014 -17.738 -3.701 1.00 92.12 179 ASP A CA 1
ATOM 1473 C C . ASP A 1 179 ? 7.202 -16.457 -3.942 1.00 92.12 179 ASP A C 1
ATOM 1475 O O . ASP A 1 179 ? 6.810 -16.168 -5.071 1.00 92.12 179 ASP A O 1
ATOM 1479 N N . ILE A 1 180 ? 6.943 -15.663 -2.898 1.00 91.25 180 ILE A N 1
ATOM 1480 C CA . ILE A 1 180 ? 6.198 -14.402 -3.024 1.00 91.25 180 ILE A CA 1
ATOM 1481 C C . ILE A 1 180 ? 7.014 -13.386 -3.8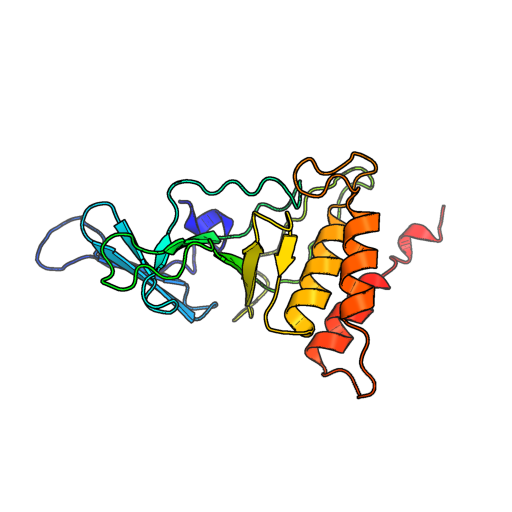27 1.00 91.25 180 ILE A C 1
ATOM 1483 O O . ILE A 1 180 ? 6.494 -12.793 -4.770 1.00 91.25 180 ILE A O 1
ATOM 1487 N N . GLU A 1 181 ? 8.291 -13.215 -3.488 1.00 94.25 181 GLU A N 1
ATOM 1488 C CA . GLU A 1 181 ? 9.199 -12.295 -4.181 1.00 94.25 181 GLU A CA 1
ATOM 1489 C C . GLU A 1 181 ? 9.370 -12.693 -5.647 1.00 94.25 181 GLU A C 1
ATOM 1491 O O . GLU A 1 181 ? 9.235 -11.856 -6.538 1.00 94.25 181 GLU A O 1
ATOM 1496 N N . PHE A 1 182 ? 9.576 -13.985 -5.908 1.00 92.06 182 PHE A N 1
ATOM 1497 C CA . PHE A 1 182 ? 9.695 -14.513 -7.259 1.00 92.06 182 PHE A CA 1
ATOM 1498 C C . PHE A 1 182 ? 8.409 -14.308 -8.067 1.00 92.06 182 PHE A C 1
ATOM 1500 O O . PHE A 1 182 ? 8.464 -13.839 -9.202 1.00 92.06 182 PHE A O 1
ATOM 1507 N N . ASN A 1 183 ? 7.239 -14.566 -7.473 1.00 90.62 183 ASN A N 1
ATOM 1508 C CA . ASN A 1 183 ? 5.953 -14.313 -8.124 1.00 90.62 183 ASN A CA 1
ATOM 1509 C C . ASN A 1 183 ? 5.758 -12.831 -8.473 1.00 90.62 183 ASN A C 1
ATOM 1511 O O . ASN A 1 183 ? 5.264 -12.531 -9.558 1.00 90.62 183 ASN A O 1
ATOM 1515 N N . ILE A 1 184 ? 6.164 -11.906 -7.599 1.00 92.38 184 ILE A N 1
ATOM 1516 C CA . ILE A 1 184 ? 6.122 -10.464 -7.887 1.00 92.38 184 ILE A CA 1
ATOM 1517 C C . ILE A 1 184 ? 7.062 -10.121 -9.049 1.00 92.38 184 ILE A C 1
ATOM 1519 O O . ILE A 1 184 ? 6.665 -9.389 -9.955 1.00 92.38 184 ILE A O 1
ATOM 1523 N N . ILE A 1 185 ? 8.278 -10.678 -9.066 1.00 92.25 185 ILE A N 1
ATOM 1524 C CA . ILE A 1 185 ? 9.243 -10.479 -10.157 1.00 92.25 185 ILE A CA 1
ATOM 1525 C C . ILE A 1 185 ? 8.652 -10.948 -11.493 1.00 92.25 185 ILE A C 1
ATOM 1527 O O . ILE A 1 185 ? 8.726 -10.220 -12.483 1.00 92.25 185 ILE A O 1
ATOM 1531 N N . LEU A 1 186 ? 7.996 -12.113 -11.532 1.00 90.44 186 LEU A N 1
ATOM 1532 C CA . LEU A 1 186 ? 7.349 -12.614 -12.749 1.00 90.44 186 LEU A CA 1
ATOM 1533 C C . LEU A 1 186 ? 6.302 -11.636 -13.308 1.00 90.44 186 LEU A C 1
ATOM 1535 O O . LEU A 1 186 ? 6.183 -11.513 -14.526 1.00 90.44 186 LEU A O 1
ATOM 1539 N N . LYS A 1 187 ? 5.605 -10.868 -12.459 1.00 87.88 187 LYS A N 1
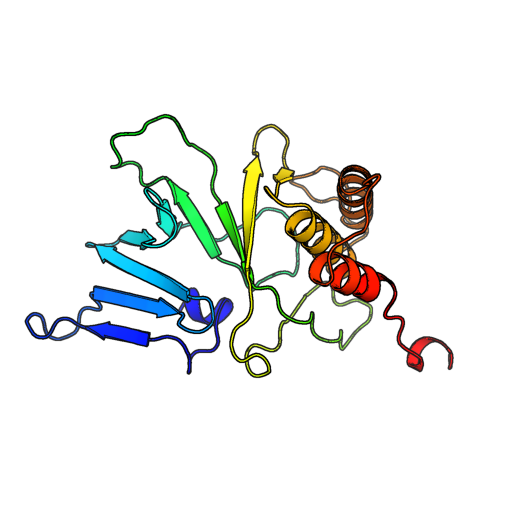ATOM 1540 C CA . LYS A 1 187 ? 4.611 -9.866 -12.899 1.00 87.88 187 LYS A CA 1
ATOM 1541 C C . LYS A 1 187 ? 5.194 -8.690 -13.691 1.00 87.88 187 LYS A C 1
ATOM 1543 O O . LYS A 1 187 ? 4.441 -8.016 -14.402 1.00 87.88 187 LYS A O 1
ATOM 1548 N N . PHE A 1 188 ? 6.503 -8.441 -13.611 1.00 87.69 188 PHE A N 1
ATOM 1549 C CA . PHE A 1 188 ? 7.172 -7.479 -14.497 1.00 87.69 188 PHE A CA 1
ATOM 1550 C C . PHE A 1 188 ? 7.279 -7.998 -15.933 1.00 87.69 188 PHE A C 1
ATOM 1552 O O . PHE A 1 188 ? 7.211 -7.207 -16.870 1.00 87.69 188 PHE A O 1
ATOM 1559 N N . PHE A 1 189 ? 7.415 -9.316 -16.095 1.00 85.19 189 PHE A N 1
ATOM 1560 C CA . PHE A 1 189 ? 7.645 -9.985 -17.376 1.00 85.19 189 PHE A CA 1
ATOM 1561 C C . PHE A 1 189 ? 6.396 -10.633 -17.966 1.00 85.19 189 PHE A C 1
ATOM 1563 O O . PHE A 1 189 ? 6.474 -11.222 -19.042 1.00 85.19 189 PHE A O 1
ATOM 1570 N N . GLU A 1 190 ? 5.250 -10.537 -17.290 1.00 77.44 190 GLU A N 1
ATOM 1571 C CA . GLU A 1 190 ? 3.955 -10.846 -17.892 1.00 77.44 190 GLU A CA 1
ATOM 1572 C C . GLU A 1 190 ? 3.674 -9.836 -19.017 1.00 77.44 190 GLU A C 1
ATOM 1574 O O . GLU A 1 190 ? 3.005 -8.819 -18.832 1.00 77.44 190 GLU A O 1
ATOM 1579 N N . ILE A 1 191 ? 4.257 -10.125 -20.181 1.00 57.06 191 ILE A N 1
ATOM 1580 C CA . ILE A 1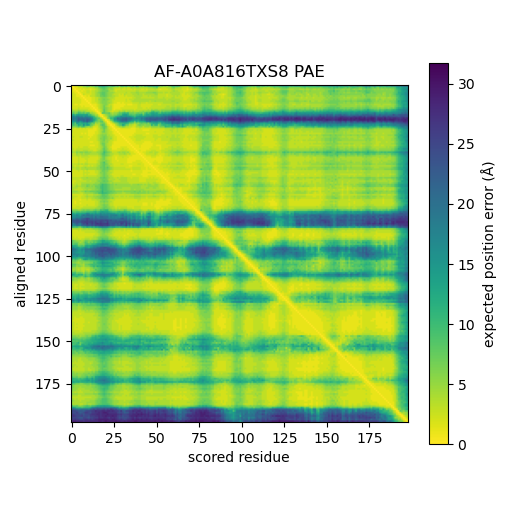 191 ? 3.985 -9.524 -21.482 1.00 57.06 191 ILE A CA 1
ATOM 1581 C C . ILE A 1 191 ? 2.802 -10.291 -22.058 1.00 57.06 191 ILE A C 1
ATOM 1583 O O . ILE A 1 191 ? 2.784 -11.527 -22.052 1.00 57.06 191 ILE A O 1
ATOM 1587 N N . LYS A 1 192 ? 1.791 -9.581 -22.556 1.00 58.47 192 LYS A N 1
ATOM 1588 C CA . LYS A 1 192 ? 0.660 -10.255 -23.189 1.00 58.47 192 LYS A CA 1
ATOM 1589 C C . LYS A 1 192 ? 1.008 -10.605 -24.632 1.00 58.47 192 LYS A C 1
ATOM 1591 O O . LYS A 1 192 ? 1.416 -9.752 -25.405 1.00 58.47 192 LYS A O 1
ATOM 1596 N N . TYR A 1 193 ? 0.723 -11.842 -25.036 1.00 43.50 193 TYR A N 1
ATOM 1597 C CA . TYR A 1 193 ? 0.822 -12.296 -26.433 1.00 43.50 193 TYR A CA 1
ATOM 1598 C C . TYR A 1 193 ? -0.045 -11.486 -27.418 1.00 43.50 193 TYR A C 1
ATOM 1600 O O . TYR A 1 193 ? 0.258 -11.462 -28.605 1.00 43.50 193 TYR A O 1
ATOM 1608 N N . SER A 1 194 ? -1.060 -10.752 -26.944 1.00 45.28 194 SER A N 1
ATOM 1609 C CA . SER A 1 194 ? -1.811 -9.786 -27.765 1.00 45.28 194 SER A CA 1
ATOM 1610 C C . SER A 1 194 ? -0.971 -8.589 -28.240 1.00 45.28 194 SER A C 1
ATOM 1612 O O . SER A 1 194 ? -1.452 -7.775 -29.022 1.00 45.28 194 SER A O 1
ATOM 1614 N N . GLU A 1 195 ? 0.258 -8.449 -27.740 1.00 45.56 195 GLU A N 1
ATOM 1615 C CA . GLU A 1 195 ? 1.214 -7.393 -28.091 1.00 45.56 195 GLU A CA 1
ATOM 1616 C C . GLU A 1 195 ? 2.201 -7.827 -29.193 1.00 45.56 195 GLU A C 1
ATOM 1618 O O . GLU A 1 195 ? 2.939 -6.990 -29.699 1.00 45.56 195 GLU A O 1
ATOM 1623 N N . LEU A 1 196 ? 2.197 -9.107 -29.598 1.00 42.59 196 LEU A N 1
ATOM 1624 C CA . LEU A 1 196 ? 3.046 -9.655 -30.672 1.00 42.59 196 LEU A CA 1
ATOM 1625 C C . LEU A 1 196 ? 2.336 -9.759 -32.035 1.00 42.59 196 LEU A C 1
ATOM 1627 O O . LEU A 1 196 ? 2.980 -10.082 -33.029 1.00 42.59 196 LEU A O 1
ATOM 1631 N N . GLU A 1 197 ? 1.031 -9.476 -32.098 1.00 38.50 197 GLU A N 1
ATOM 1632 C CA . GLU A 1 197 ? 0.214 -9.548 -33.323 1.00 38.50 197 GLU A CA 1
ATOM 1633 C C . GLU A 1 197 ? -0.175 -8.163 -33.887 1.00 38.50 197 GLU A C 1
ATOM 1635 O O . GLU A 1 197 ? -1.248 -8.006 -34.473 1.00 38.50 197 GLU A O 1
ATOM 1640 N N . ARG A 1 198 ? 0.670 -7.137 -33.716 1.00 40.50 198 ARG A N 1
ATOM 1641 C CA . ARG A 1 198 ? 0.518 -5.847 -34.417 1.00 40.50 198 ARG A CA 1
ATOM 1642 C C . ARG A 1 198 ? 1.673 -5.568 -35.361 1.00 40.50 198 ARG A C 1
ATOM 1644 O O . ARG A 1 198 ? 2.830 -5.640 -34.899 1.00 40.50 198 ARG A O 1
#

Solvent-accessible surface area (backbone atoms only — not comparable to full-atom values): 11540 Å² total; per-residue (Å²): 106,78,61,53,52,58,40,45,66,94,54,55,46,74,44,61,44,93,88,43,87,86,51,65,41,33,42,33,32,69,46,66,73,42,42,29,39,46,57,95,94,45,41,33,36,70,80,46,78,63,25,21,55,40,92,65,76,79,64,76,54,61,59,41,64,66,50,51,48,39,33,27,57,38,87,87,47,98,65,92,84,61,88,56,36,32,42,38,36,66,54,60,70,75,45,82,71,93,45,94,86,54,32,56,59,50,62,63,59,84,82,54,82,61,43,55,68,37,60,25,41,48,38,78,90,77,39,40,78,46,43,95,41,59,53,40,36,50,45,50,22,49,50,25,52,63,27,40,46,88,59,62,31,80,53,63,73,36,24,24,53,56,50,16,54,56,44,50,63,71,57,66,68,99,63,85,73,51,73,68,39,46,54,52,56,48,62,76,67,67,70,61,74,85,72,75,77,117

Organism: NCBI:txid392030

Mean predicted aligned error: 7.63 Å

Sequence (198 aa):
TIFSRFEDENYIVVLKSEKQDTKPVMISLPRLNLKFKIEGTKVISEDFKDYCLSQDQHINTLFGLSQYLIIEPDLQSDNPMKFNRKIIIPYHPIGEKESFFSNTIQFNLQKIGRPAYFSYEIDEDLECLNSETTAGSLYLALLYFKTATLDKDLFFKMNGYEICVHILKTCWQNCQYSDIEFNIILKFFEIKYSELER